Protein AF-0000000082411113 (afdb_homodimer)

Nearest PDB structures (foldseek):
  7sqc-assembly1_C3  TM=4.617E-01  e=7.316E+00  Chlamydomonas reinhardtii
  7sqc-assembly1_C2  TM=4.506E-01  e=9.976E+00  Chlamydomonas reinhardtii
  7yxa-assembly2_B  TM=4.078E-01  e=6.947E+00  Homo sapiens
  2kgx-assembly1_A  TM=3.770E-01  e=9.976E+00  Mus musculus
  7sqc-assembly1_C3  TM=4.622E-01  e=7.147E+00  Chlamydomonas reinhardtii

Radius of gyration: 17.8 Å; Cα contacts (8 Å, |Δi|>4): 323; chains: 2; bounding box: 38×47×37 Å

Foldseek 3Di:
DDPVLVVLVVLLVVLLCQQQVVLVVCVPPFAQDPSNLVSLVSNQPSLVVNVCCCVPPVVHDDPVVLSVVLNVLSVVLNVLSVVQVVCVVVVRHDRVSSCVSNVSSVVNVCSVPVVD/DDPVLVVLVVLLVVLLCQQQVVLVVCVPP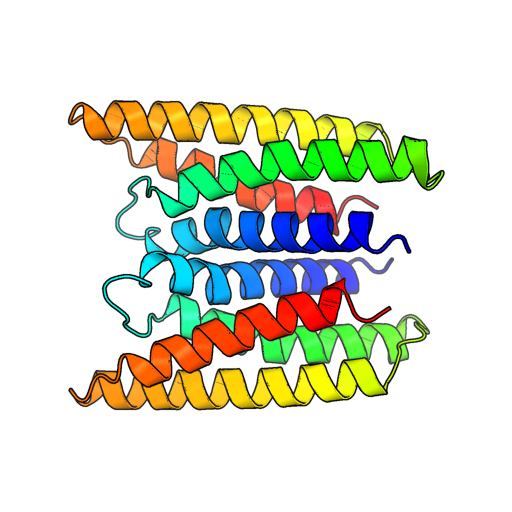FAQDPSNLVSLVSNQPSLVVN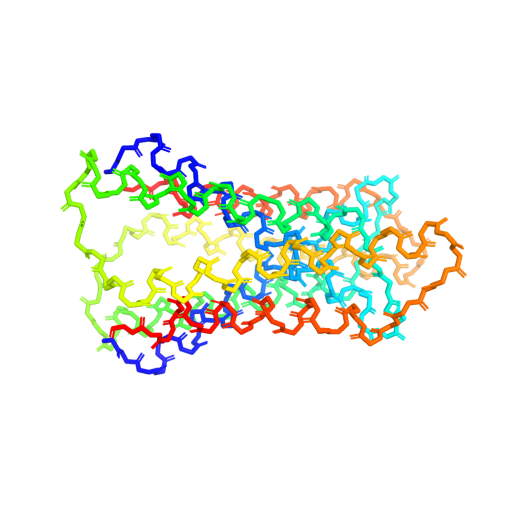VCCCVPPVVHDDPVVLSVVLNVLSVVLNVLSVVQVVCVVVVRHDRVSSCVSNVSSVVSVCSVPVVD

Solvent-accessible surface area (backbone atoms only — not comparable to full-atom values): 11803 Å² total; per-residue (Å²): 131,57,66,69,56,31,54,37,50,42,51,27,52,52,13,44,9,21,24,47,5,33,38,65,72,22,68,90,63,49,60,75,45,70,54,27,41,52,10,29,50,32,37,42,54,30,49,51,50,44,52,48,44,33,44,72,74,61,68,48,87,74,64,61,70,58,53,51,52,50,49,52,51,34,51,52,37,31,52,48,36,52,51,49,42,52,32,37,76,71,72,50,71,55,48,67,58,38,50,49,39,35,50,53,50,52,49,51,50,48,50,64,51,64,62,125,132,57,67,68,55,31,51,37,49,40,50,27,53,51,12,45,10,22,24,48,6,33,37,65,71,22,68,91,64,49,60,75,47,70,53,28,40,50,9,30,48,34,37,39,53,30,48,52,50,44,52,48,45,32,45,72,72,61,69,47,86,73,63,60,69,58,51,51,52,51,48,54,51,33,50,50,36,32,52,50,36,52,50,49,43,52,33,39,74,73,71,50,72,54,47,67,58,36,49,50,38,35,50,53,51,52,50,50,49,48,50,64,52,62,62,125

pLDDT: mean 97.56, std 3.73, range [64.19, 98.94]

Structure (mmCIF, N/CA/C/O backbone):
data_AF-0000000082411113-model_v1
#
loop_
_entity.id
_entity.type
_entity.pdbx_description
1 polymer 'Integral membrane protein'
#
loop_
_atom_site.group_PDB
_atom_site.id
_atom_site.type_symbol
_atom_site.label_atom_id
_atom_site.label_alt_id
_atom_site.label_comp_id
_atom_site.label_asym_id
_atom_site.label_entity_id
_atom_site.label_seq_id
_atom_site.pdbx_PDB_ins_code
_atom_site.Cartn_x
_atom_site.Cartn_y
_atom_site.Cartn_z
_atom_site.occupancy
_atom_site.B_iso_or_equiv
_atom_site.auth_seq_id
_atom_site.auth_comp_id
_atom_site.auth_asym_id
_atom_site.auth_atom_id
_atom_site.pdbx_PDB_model_num
ATOM 1 N N . MET A 1 1 ? -2.191 21.688 -1.503 1 64.19 1 MET A N 1
ATOM 2 C CA . MET A 1 1 ? -1.068 20.906 -2.018 1 64.19 1 MET A CA 1
ATOM 3 C C . MET A 1 1 ? -1.139 20.781 -3.537 1 64.19 1 MET A C 1
ATOM 5 O O . MET A 1 1 ? -2.209 20.938 -4.129 1 64.19 1 MET A O 1
ATOM 9 N N . SER A 1 2 ? 0.136 20.719 -4.148 1 86.69 2 SER A N 1
ATOM 10 C CA . SER A 1 2 ? 0.257 20.703 -5.605 1 86.69 2 SER A CA 1
ATOM 11 C C . SER A 1 2 ? -0.263 19.391 -6.191 1 86.69 2 SER A C 1
ATOM 13 O O . SER A 1 2 ? -0.167 18.344 -5.555 1 86.69 2 SER A O 1
ATOM 15 N N . VAL A 1 3 ? -1.144 19.516 -7.039 1 91.44 3 VAL A N 1
ATOM 16 C CA . VAL A 1 3 ? -1.702 18.375 -7.754 1 91.44 3 VAL A CA 1
ATOM 17 C C . VAL A 1 3 ? -0.579 17.438 -8.18 1 91.44 3 VAL A C 1
ATOM 19 O O . VAL A 1 3 ? -0.711 16.219 -8.078 1 91.44 3 VAL A O 1
ATOM 22 N N . LEU A 1 4 ? 0.464 18.031 -8.617 1 95.19 4 LEU A N 1
ATOM 23 C CA . LEU A 1 4 ? 1.595 17.234 -9.07 1 95.19 4 LEU A CA 1
ATOM 24 C C . LEU A 1 4 ? 2.178 16.422 -7.922 1 95.19 4 LEU A C 1
ATOM 26 O O . LEU A 1 4 ? 2.459 15.227 -8.086 1 95.19 4 LEU A O 1
ATOM 30 N N . TYR A 1 5 ? 2.379 16.969 -6.785 1 97.5 5 TYR A N 1
ATOM 31 C CA . TYR A 1 5 ? 2.871 16.281 -5.598 1 97.5 5 TYR A CA 1
ATOM 32 C C . TYR A 1 5 ? 1.958 15.117 -5.219 1 97.5 5 TYR A C 1
ATOM 34 O O . TYR A 1 5 ? 2.428 14 -4.984 1 97.5 5 TYR A O 1
ATOM 42 N N . ASN A 1 6 ? 0.702 15.375 -5.258 1 97.69 6 ASN A N 1
ATOM 43 C CA . ASN A 1 6 ? -0.252 14.359 -4.824 1 97.69 6 ASN A CA 1
ATOM 44 C C . ASN A 1 6 ? -0.338 13.211 -5.824 1 97.69 6 ASN A C 1
ATOM 46 O O . ASN A 1 6 ? -0.576 12.062 -5.441 1 97.69 6 ASN A O 1
ATOM 50 N N . VAL A 1 7 ? -0.146 13.5 -7.062 1 98.12 7 VAL A N 1
ATOM 51 C CA . VAL A 1 7 ? -0.117 12.453 -8.078 1 98.12 7 VAL A CA 1
ATOM 52 C C . VAL A 1 7 ? 1.043 11.5 -7.801 1 98.12 7 VAL A C 1
ATOM 54 O O . VAL A 1 7 ? 0.887 10.281 -7.891 1 98.12 7 VAL A O 1
ATOM 57 N N . PHE A 1 8 ? 2.186 12.031 -7.398 1 98.44 8 PHE A N 1
ATOM 58 C CA . PHE A 1 8 ? 3.336 11.18 -7.117 1 98.44 8 PHE A CA 1
ATOM 59 C C . PHE A 1 8 ? 3.162 10.453 -5.793 1 98.44 8 PHE A C 1
ATOM 61 O O . PHE A 1 8 ? 3.676 9.344 -5.609 1 98.44 8 PHE A O 1
ATOM 68 N N . VAL A 1 9 ? 2.398 11.047 -4.844 1 98.38 9 VAL A N 1
ATOM 69 C CA . VAL A 1 9 ? 2.057 10.336 -3.617 1 98.38 9 VAL A CA 1
ATOM 70 C C . VAL A 1 9 ? 1.21 9.109 -3.953 1 98.38 9 VAL A C 1
ATOM 72 O O . VAL A 1 9 ? 1.434 8.023 -3.41 1 98.38 9 VAL A O 1
ATOM 75 N N . VAL A 1 10 ? 0.294 9.258 -4.898 1 98.75 10 VAL A N 1
ATOM 76 C CA . VAL A 1 10 ? -0.532 8.133 -5.324 1 98.75 10 VAL A CA 1
ATOM 77 C C . VAL A 1 10 ? 0.349 7.043 -5.941 1 98.75 10 VAL A C 1
ATOM 79 O O . VAL A 1 10 ? 0.215 5.863 -5.609 1 98.75 10 VAL A O 1
ATOM 82 N N . ILE A 1 11 ? 1.22 7.43 -6.844 1 98.88 11 ILE A N 1
ATOM 83 C CA . ILE A 1 11 ? 2.119 6.488 -7.5 1 98.88 11 ILE A CA 1
ATOM 84 C C . ILE A 1 11 ? 2.965 5.766 -6.453 1 98.88 11 ILE A C 1
ATOM 86 O O . ILE A 1 11 ? 3.16 4.551 -6.535 1 98.88 11 ILE A O 1
ATOM 90 N N . HIS A 1 12 ? 3.471 6.535 -5.504 1 98.88 12 HIS A N 1
ATOM 91 C CA . HIS A 1 12 ? 4.293 5.969 -4.441 1 98.88 12 HIS A CA 1
ATOM 92 C C . HIS A 1 12 ? 3.502 4.965 -3.607 1 98.88 12 HIS A C 1
ATOM 94 O O . HIS A 1 12 ? 3.996 3.877 -3.303 1 98.88 12 HIS A O 1
ATOM 100 N N . LEU A 1 13 ? 2.26 5.258 -3.252 1 98.88 13 LEU A N 1
ATOM 101 C CA . LEU A 1 13 ? 1.407 4.371 -2.469 1 98.88 13 LEU A CA 1
ATOM 102 C C . LEU A 1 13 ? 1.095 3.096 -3.244 1 98.88 13 LEU A C 1
ATOM 104 O O . LEU A 1 13 ? 1.117 1.999 -2.68 1 98.88 13 LEU A O 1
ATOM 108 N N . LEU A 1 14 ? 0.822 3.229 -4.496 1 98.94 14 LEU A N 1
ATOM 109 C CA . LEU A 1 14 ? 0.534 2.059 -5.32 1 98.94 14 LEU A CA 1
ATOM 110 C C . LEU A 1 14 ? 1.788 1.215 -5.523 1 98.94 14 LEU A C 1
ATOM 112 O O . LEU A 1 14 ? 1.708 -0.012 -5.617 1 98.94 14 LEU A O 1
ATOM 116 N N . GLY A 1 15 ? 2.92 1.908 -5.637 1 98.94 15 GLY A N 1
ATOM 117 C CA . GLY A 1 15 ? 4.18 1.184 -5.68 1 98.94 15 GLY A CA 1
ATOM 118 C C . GLY A 1 15 ? 4.43 0.348 -4.438 1 98.94 15 GLY A C 1
ATOM 119 O O . GLY A 1 15 ? 4.891 -0.791 -4.531 1 98.94 15 GLY A O 1
ATOM 120 N N . MET A 1 16 ? 4.141 0.941 -3.307 1 98.94 16 MET A N 1
ATOM 121 C CA . MET A 1 16 ? 4.262 0.192 -2.059 1 98.94 16 MET A CA 1
ATOM 122 C C . MET A 1 16 ? 3.318 -1.005 -2.049 1 98.94 16 MET A C 1
ATOM 124 O O . MET A 1 16 ? 3.693 -2.094 -1.607 1 98.94 16 MET A O 1
ATOM 128 N N . ALA A 1 17 ? 2.135 -0.766 -2.521 1 98.88 17 ALA A N 1
ATOM 129 C CA . ALA A 1 17 ? 1.175 -1.862 -2.609 1 98.88 17 ALA A CA 1
ATOM 130 C C . ALA A 1 17 ? 1.704 -2.984 -3.498 1 98.88 17 ALA A C 1
ATOM 132 O O . ALA A 1 17 ? 1.603 -4.164 -3.148 1 98.88 17 ALA A O 1
ATOM 133 N N . ALA A 1 18 ? 2.205 -2.645 -4.629 1 98.88 18 ALA A N 1
ATOM 134 C CA . ALA A 1 18 ? 2.756 -3.635 -5.551 1 98.88 18 ALA A CA 1
ATOM 135 C C . ALA A 1 18 ? 3.896 -4.414 -4.902 1 98.88 18 ALA A C 1
ATOM 137 O O . ALA A 1 18 ? 3.949 -5.641 -4.996 1 98.88 18 ALA A O 1
ATOM 138 N N . LEU A 1 19 ? 4.742 -3.725 -4.23 1 98.94 19 LEU A N 1
ATOM 139 C CA . LEU A 1 19 ? 5.938 -4.312 -3.635 1 98.94 19 LEU A CA 1
ATOM 140 C C . LEU A 1 19 ? 5.574 -5.199 -2.449 1 98.94 19 LEU A C 1
ATOM 142 O O . LEU A 1 19 ? 5.801 -6.41 -2.484 1 98.94 19 LEU A O 1
ATOM 146 N N . VAL A 1 20 ? 4.938 -4.703 -1.463 1 98.94 20 VAL A N 1
ATOM 147 C CA . VAL A 1 20 ? 4.656 -5.406 -0.215 1 98.94 20 VAL A CA 1
ATOM 148 C C . VAL A 1 20 ? 3.5 -6.383 -0.422 1 98.94 20 VAL A C 1
ATOM 150 O O . VAL A 1 20 ? 3.529 -7.504 0.091 1 98.94 20 VAL A O 1
ATOM 153 N N . GLY A 1 21 ? 2.512 -5.984 -1.182 1 98.69 21 GLY A N 1
ATOM 154 C CA . GLY A 1 21 ? 1.362 -6.848 -1.408 1 98.69 21 GLY A CA 1
ATOM 155 C C . GLY A 1 21 ? 1.701 -8.102 -2.188 1 98.69 21 GLY A C 1
ATOM 156 O O . GLY A 1 21 ? 1.167 -9.18 -1.905 1 98.69 21 GLY A O 1
ATOM 157 N N . SER A 1 22 ? 2.496 -7.906 -3.201 1 98.06 22 SER A N 1
ATOM 158 C CA . SER A 1 22 ? 2.949 -9.078 -3.941 1 98.06 22 SER A CA 1
ATOM 159 C C . SER A 1 22 ? 3.721 -10.039 -3.041 1 98.06 22 SER A C 1
ATOM 161 O O . SER A 1 22 ? 3.584 -11.258 -3.164 1 98.06 22 SER A O 1
ATOM 163 N N . TYR A 1 23 ? 4.512 -9.484 -2.211 1 98.94 23 TYR A N 1
ATOM 164 C CA . TYR A 1 23 ? 5.242 -10.328 -1.273 1 98.94 23 TYR A CA 1
ATOM 165 C C . TYR A 1 23 ? 4.281 -11.156 -0.424 1 98.94 23 TYR A C 1
ATOM 167 O O . TYR A 1 23 ? 4.52 -12.336 -0.184 1 98.94 23 TYR A O 1
ATOM 175 N N . PHE A 1 24 ? 3.191 -10.578 0.063 1 98.81 24 PHE A N 1
ATOM 176 C CA . PHE A 1 24 ? 2.217 -11.289 0.884 1 98.81 24 PHE A CA 1
ATOM 177 C C . PHE A 1 24 ? 1.637 -12.477 0.129 1 98.81 24 PHE A C 1
ATOM 179 O O . PHE A 1 24 ? 1.321 -13.508 0.729 1 98.81 24 PHE A O 1
ATOM 186 N N . THR A 1 25 ? 1.549 -12.375 -1.175 1 97.88 25 THR A N 1
ATOM 187 C CA . THR A 1 25 ? 0.914 -13.438 -1.952 1 97.88 25 THR A CA 1
ATOM 188 C C . THR A 1 25 ? 1.86 -14.617 -2.127 1 97.88 25 THR A C 1
ATOM 190 O O . THR A 1 25 ? 1.422 -15.734 -2.428 1 97.88 25 THR A O 1
ATOM 193 N N . VAL A 1 26 ? 3.154 -14.359 -1.907 1 98.19 26 VAL A N 1
ATOM 194 C CA . VAL A 1 26 ? 4.098 -15.438 -2.189 1 98.19 26 VAL A CA 1
ATOM 195 C C . VAL A 1 26 ? 4.762 -15.898 -0.892 1 98.19 26 VAL A C 1
ATOM 197 O O . VAL A 1 26 ? 5.773 -16.594 -0.92 1 98.19 26 VAL A O 1
ATOM 200 N N . LEU A 1 27 ? 4.285 -15.562 0.285 1 97.69 27 LEU A N 1
ATOM 201 C CA . LEU A 1 27 ? 4.891 -15.844 1.582 1 97.69 27 LEU A CA 1
ATOM 202 C C . LEU A 1 27 ? 5.141 -17.344 1.756 1 97.69 27 LEU A C 1
ATOM 204 O O . LEU A 1 27 ? 6.172 -17.734 2.299 1 97.69 27 LEU A O 1
ATOM 208 N N . LYS A 1 28 ? 4.277 -18.203 1.252 1 96.81 28 LYS A N 1
ATOM 209 C CA . LYS A 1 28 ? 4.363 -19.641 1.482 1 96.81 28 LYS A CA 1
ATOM 210 C C . LYS A 1 28 ? 5.211 -20.312 0.41 1 96.81 28 LYS A C 1
ATOM 212 O O . LYS A 1 28 ? 5.672 -21.453 0.597 1 96.81 28 LYS A O 1
ATOM 217 N N . ALA A 1 29 ? 5.348 -19.766 -0.712 1 97.56 29 ALA A N 1
ATOM 218 C CA . ALA A 1 29 ? 6.191 -20.188 -1.825 1 97.56 29 ALA A CA 1
ATOM 219 C C . ALA A 1 29 ? 6.945 -19.016 -2.43 1 97.56 29 ALA A C 1
ATOM 221 O O . ALA A 1 29 ? 6.605 -18.547 -3.518 1 97.56 29 ALA A O 1
ATOM 222 N N . PRO A 1 30 ? 7.953 -18.594 -1.742 1 98.5 30 PRO A N 1
ATOM 223 C CA . PRO A 1 30 ? 8.594 -17.312 -2.08 1 98.5 30 PRO A CA 1
ATOM 224 C C . PRO A 1 30 ? 9.219 -17.312 -3.473 1 98.5 30 PRO A C 1
ATOM 226 O O . PRO A 1 30 ? 9.992 -18.219 -3.803 1 98.5 30 PRO A O 1
ATOM 229 N N . SER A 1 31 ? 8.852 -16.438 -4.273 1 98.69 31 SER A N 1
ATOM 230 C CA . SER A 1 31 ? 9.406 -16.125 -5.586 1 98.69 31 SER A CA 1
ATOM 231 C C . SER A 1 31 ? 9.305 -14.641 -5.895 1 98.69 31 SER A C 1
ATOM 233 O O . SER A 1 31 ? 8.359 -13.969 -5.461 1 98.69 31 SER A O 1
ATOM 235 N N . ILE A 1 32 ? 10.312 -14.102 -6.57 1 98.81 32 ILE A N 1
ATOM 236 C CA . ILE A 1 32 ? 10.242 -12.703 -6.973 1 98.81 32 ILE A CA 1
ATOM 237 C C . ILE A 1 32 ? 9.273 -12.547 -8.141 1 98.81 32 ILE A C 1
ATOM 239 O O . ILE A 1 32 ? 9.273 -13.359 -9.062 1 98.81 32 ILE A O 1
ATOM 243 N N . THR A 1 33 ? 8.367 -11.664 -8.031 1 98.5 33 THR A N 1
ATOM 244 C CA . THR A 1 33 ? 7.414 -11.406 -9.109 1 98.5 33 THR A CA 1
ATOM 245 C C . THR A 1 33 ? 7.762 -10.117 -9.852 1 98.5 33 THR A C 1
ATOM 247 O O . THR A 1 33 ? 8.461 -9.258 -9.305 1 98.5 33 THR A O 1
ATOM 250 N N . GLU A 1 34 ? 7.301 -9.977 -11.078 1 98.44 34 GLU A N 1
ATOM 251 C CA . GLU A 1 34 ? 7.488 -8.727 -11.812 1 98.44 34 GLU A CA 1
ATOM 252 C C . GLU A 1 34 ? 6.812 -7.562 -11.094 1 98.44 34 GLU A C 1
ATOM 254 O O . GLU A 1 34 ? 7.316 -6.438 -11.117 1 98.44 34 GLU A O 1
ATOM 259 N N . VAL A 1 35 ? 5.641 -7.789 -10.492 1 98.69 35 VAL A N 1
ATOM 260 C CA . VAL A 1 35 ? 4.906 -6.773 -9.742 1 98.69 35 VAL A CA 1
ATOM 261 C C . VAL A 1 35 ? 5.77 -6.254 -8.594 1 98.69 35 VAL A C 1
ATOM 263 O O . VAL A 1 35 ? 5.828 -5.047 -8.352 1 98.69 35 VAL A O 1
ATOM 266 N N . MET A 1 36 ? 6.441 -7.156 -7.949 1 98.88 36 MET A N 1
ATOM 267 C CA . MET A 1 36 ? 7.332 -6.797 -6.848 1 98.88 36 MET A CA 1
ATOM 268 C C . MET A 1 36 ? 8.484 -5.93 -7.34 1 98.88 36 MET A C 1
ATOM 270 O O . MET A 1 36 ? 8.82 -4.922 -6.719 1 98.88 36 MET A O 1
ATOM 274 N N . VAL A 1 37 ? 9.094 -6.285 -8.453 1 98.94 37 VAL A N 1
ATOM 275 C CA . VAL A 1 37 ? 10.25 -5.578 -8.984 1 98.94 37 VAL A CA 1
ATOM 276 C C . VAL A 1 37 ? 9.852 -4.168 -9.406 1 98.94 37 VAL A C 1
ATOM 278 O O . VAL A 1 37 ? 10.531 -3.195 -9.078 1 98.94 37 VAL A O 1
ATOM 281 N N . TRP A 1 38 ? 8.789 -4.117 -10.07 1 98.88 38 TRP A N 1
ATOM 282 C CA . TRP A 1 38 ? 8.32 -2.805 -10.492 1 98.88 38 TRP A CA 1
ATOM 283 C C . TRP A 1 38 ? 7.891 -1.964 -9.297 1 98.88 38 TRP A C 1
ATOM 285 O O . TRP A 1 38 ? 8.062 -0.743 -9.297 1 98.88 38 TRP A O 1
ATOM 295 N N . GLY A 1 39 ? 7.25 -2.588 -8.289 1 98.94 39 GLY A N 1
ATOM 296 C CA . GLY A 1 39 ? 6.965 -1.874 -7.051 1 98.94 39 GLY A CA 1
ATOM 297 C C . GLY A 1 39 ? 8.195 -1.243 -6.43 1 98.94 39 GLY A C 1
ATOM 298 O O . GLY A 1 39 ? 8.156 -0.091 -5.996 1 98.94 39 GLY A O 1
ATOM 299 N N . ALA A 1 40 ? 9.227 -2.008 -6.426 1 98.94 40 ALA A N 1
ATOM 300 C CA . ALA A 1 40 ? 10.477 -1.51 -5.871 1 98.94 40 ALA A CA 1
ATOM 301 C C . ALA A 1 40 ? 11 -0.323 -6.676 1 98.94 40 ALA A C 1
ATOM 303 O O . ALA A 1 40 ? 11.453 0.674 -6.102 1 98.94 40 ALA A O 1
ATOM 304 N N . ARG A 1 41 ? 10.977 -0.46 -7.984 1 98.94 41 ARG A N 1
ATOM 305 C CA . ARG A 1 41 ? 11.406 0.633 -8.844 1 98.94 41 ARG A CA 1
ATOM 306 C C . ARG A 1 41 ? 10.594 1.896 -8.578 1 98.94 41 ARG A C 1
ATOM 308 O O . ARG A 1 41 ? 11.156 2.984 -8.445 1 98.94 41 ARG A O 1
ATOM 315 N N . MET A 1 42 ? 9.32 1.718 -8.484 1 98.88 42 MET A N 1
ATOM 316 C CA . MET A 1 42 ? 8.438 2.857 -8.273 1 98.88 42 MET A CA 1
ATOM 317 C C . MET A 1 42 ? 8.656 3.479 -6.898 1 98.88 42 MET A C 1
ATOM 319 O O . MET A 1 42 ? 8.594 4.699 -6.746 1 98.88 42 MET A O 1
ATOM 323 N N . GLN A 1 43 ? 8.898 2.615 -5.973 1 98.94 43 GLN A N 1
ATOM 324 C CA . GLN A 1 43 ? 9.156 3.141 -4.637 1 98.94 43 GLN A CA 1
ATOM 325 C C . GLN A 1 43 ? 10.367 4.07 -4.641 1 98.94 43 GLN A C 1
ATOM 327 O O . GLN A 1 43 ? 10.344 5.133 -4.016 1 98.94 43 GLN A O 1
ATOM 332 N N . PHE A 1 44 ? 11.422 3.701 -5.293 1 98.88 44 PHE A N 1
ATOM 333 C CA . PHE A 1 44 ? 12.656 4.484 -5.32 1 98.88 44 PHE A CA 1
ATOM 334 C C . PHE A 1 44 ? 12.453 5.777 -6.098 1 98.88 44 PHE A C 1
ATOM 336 O O . PHE A 1 44 ? 12.75 6.863 -5.594 1 98.88 44 PHE A O 1
ATOM 343 N N . VAL A 1 45 ? 11.922 5.703 -7.27 1 98.88 45 VAL A N 1
ATOM 344 C CA . VAL A 1 45 ? 11.828 6.84 -8.18 1 98.88 45 VAL A CA 1
ATOM 345 C C . VAL A 1 45 ? 10.797 7.84 -7.652 1 98.88 45 VAL A C 1
ATOM 347 O O . VAL A 1 45 ? 11.086 9.039 -7.547 1 98.88 45 VAL A O 1
ATOM 350 N N . SER A 1 46 ? 9.648 7.379 -7.305 1 98.81 46 SER A N 1
ATOM 351 C CA . SER A 1 46 ? 8.609 8.289 -6.824 1 98.81 46 SER A CA 1
ATOM 352 C C . SER A 1 46 ? 9 8.922 -5.492 1 98.81 46 SER A C 1
ATOM 354 O O . SER A 1 46 ? 8.695 10.086 -5.238 1 98.81 46 SER A O 1
ATOM 356 N N . GLY A 1 47 ? 9.695 8.148 -4.57 1 98.56 47 GLY A N 1
ATOM 357 C CA . GLY A 1 47 ? 10.188 8.742 -3.34 1 98.56 47 GLY A CA 1
ATOM 358 C C . GLY A 1 47 ? 11.117 9.914 -3.574 1 98.56 47 GLY A C 1
ATOM 359 O O . GLY A 1 47 ? 11 10.953 -2.91 1 98.56 47 GLY A O 1
ATOM 360 N N . LEU A 1 48 ? 12.047 9.742 -4.523 1 98.56 48 LEU A N 1
ATOM 361 C CA . LEU A 1 48 ? 12.961 10.82 -4.879 1 98.56 48 LEU A CA 1
ATOM 362 C C . LEU A 1 48 ? 12.195 12.047 -5.371 1 98.56 48 LEU A C 1
ATOM 364 O O . LEU A 1 48 ? 12.492 13.172 -4.973 1 98.56 48 LEU A O 1
ATOM 368 N N . ILE A 1 49 ? 11.266 11.789 -6.234 1 98.5 49 ILE A N 1
ATOM 369 C CA . ILE A 1 49 ? 10.5 12.875 -6.832 1 98.5 49 ILE A CA 1
ATOM 370 C C . ILE A 1 49 ? 9.688 13.586 -5.75 1 98.5 49 ILE A C 1
ATOM 372 O O . ILE A 1 49 ? 9.641 14.82 -5.707 1 98.5 49 ILE A O 1
ATOM 376 N N . ILE A 1 50 ? 9.062 12.844 -4.816 1 98.38 50 ILE A N 1
ATOM 377 C CA . ILE A 1 50 ? 8.234 13.414 -3.76 1 98.38 50 ILE A CA 1
ATOM 378 C C . ILE A 1 50 ? 9.094 14.281 -2.842 1 98.38 50 ILE A C 1
ATOM 380 O O . ILE A 1 50 ? 8.711 15.398 -2.502 1 98.38 50 ILE A O 1
ATOM 384 N N . VAL A 1 51 ? 10.234 13.797 -2.504 1 97.88 51 VAL A N 1
ATOM 385 C CA . VAL A 1 51 ? 11.109 14.562 -1.626 1 97.88 51 VAL A CA 1
ATOM 386 C C . VAL A 1 51 ? 11.617 15.805 -2.352 1 97.88 51 VAL A C 1
ATOM 388 O O . VAL A 1 51 ? 11.688 16.891 -1.764 1 97.88 51 VAL A O 1
ATOM 391 N N . GLY A 1 52 ? 12.023 15.664 -3.576 1 97.06 52 GLY A N 1
ATOM 392 C CA . GLY A 1 52 ? 12.453 16.812 -4.363 1 97.06 52 GLY A CA 1
ATOM 393 C C . GLY A 1 52 ? 11.383 17.875 -4.504 1 97.06 52 GLY A C 1
ATOM 394 O O . GLY A 1 52 ? 11.648 19.062 -4.297 1 97.06 52 GLY A O 1
ATOM 395 N N . LEU A 1 53 ? 10.148 17.531 -4.859 1 97.12 53 LEU A N 1
ATOM 396 C CA . LEU A 1 53 ? 9.031 18.453 -4.973 1 97.12 53 LEU A CA 1
ATOM 397 C C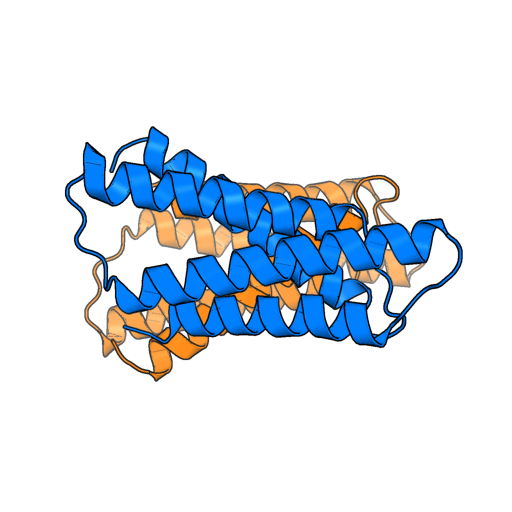 . LEU A 1 53 ? 8.703 19.078 -3.615 1 97.12 53 LEU A C 1
ATOM 399 O O . LEU A 1 53 ? 8.445 20.281 -3.523 1 97.12 53 LEU A O 1
ATOM 403 N N . GLY A 1 54 ? 8.672 18.25 -2.633 1 96.44 54 GLY A N 1
ATOM 404 C CA . GLY A 1 54 ? 8.344 18.719 -1.293 1 96.44 54 GLY A CA 1
ATOM 405 C C . GLY A 1 54 ? 9.297 19.781 -0.782 1 96.44 54 GLY A C 1
ATOM 406 O O . GLY A 1 54 ? 8.859 20.844 -0.33 1 96.44 54 GLY A O 1
ATOM 407 N N . GLU A 1 55 ? 10.547 19.516 -0.881 1 95 55 GLU A N 1
ATOM 408 C CA . GLU A 1 55 ? 11.547 20.453 -0.379 1 95 55 GLU A CA 1
ATOM 409 C C . GLU A 1 55 ? 11.766 21.609 -1.359 1 95 55 GLU A C 1
ATOM 411 O O . GLU A 1 55 ? 11.875 22.766 -0.953 1 95 55 GLU A O 1
ATOM 416 N N . GLY A 1 56 ? 11.852 21.359 -2.539 1 92.69 56 GLY A N 1
ATOM 417 C CA . GLY A 1 56 ? 12.219 22.344 -3.535 1 92.69 56 GLY A CA 1
ATOM 418 C C . GLY A 1 56 ? 11.078 23.266 -3.912 1 92.69 56 GLY A C 1
ATOM 419 O O . GLY A 1 56 ? 11.266 24.484 -4.035 1 92.69 56 GLY A O 1
ATOM 420 N N . ALA A 1 57 ? 9.961 22.703 -4.098 1 91.88 57 ALA A N 1
ATOM 421 C CA . ALA A 1 57 ? 8.859 23.469 -4.668 1 91.88 57 ALA A CA 1
ATOM 422 C C . ALA A 1 57 ? 7.82 23.828 -3.605 1 91.88 57 ALA A C 1
ATOM 424 O O . ALA A 1 57 ? 7.105 24.812 -3.729 1 91.88 57 ALA A O 1
ATOM 425 N N . LEU A 1 58 ? 7.734 23.062 -2.57 1 94.06 58 LEU A N 1
ATOM 426 C CA . LEU A 1 58 ? 6.633 23.234 -1.627 1 94.06 58 LEU A CA 1
ATOM 427 C C . LEU A 1 58 ? 7.16 23.625 -0.249 1 94.06 58 LEU A C 1
ATOM 429 O O . LEU A 1 58 ? 6.383 23.75 0.701 1 94.06 58 LEU A O 1
ATOM 433 N N . ASP A 1 59 ? 8.438 23.812 -0.059 1 93.56 59 ASP A N 1
ATOM 434 C CA . ASP A 1 59 ? 9.102 24.25 1.162 1 93.56 59 ASP A CA 1
ATOM 435 C C . ASP A 1 59 ? 8.695 23.391 2.355 1 93.56 59 ASP A C 1
ATOM 437 O O . ASP A 1 59 ? 8.453 23.906 3.447 1 93.56 59 ASP A O 1
ATOM 441 N N . LYS A 1 60 ? 8.484 22.109 2.07 1 93.25 60 LYS A N 1
ATOM 442 C CA . LYS A 1 60 ? 8.227 21.188 3.166 1 93.25 60 LYS A CA 1
ATOM 443 C C . LYS A 1 60 ? 9.492 20.938 3.984 1 93.25 60 LYS A C 1
ATOM 445 O O . LYS A 1 60 ? 10.602 20.891 3.436 1 93.25 60 LYS A O 1
ATOM 450 N N . ASN A 1 61 ? 9.273 20.828 5.297 1 93.69 61 ASN A N 1
ATOM 451 C CA . ASN A 1 61 ? 10.367 20.5 6.195 1 93.69 61 ASN A CA 1
ATOM 452 C C . ASN A 1 61 ? 10.32 19.047 6.625 1 93.69 61 ASN A C 1
ATOM 454 O O . ASN A 1 61 ? 9.422 18.641 7.359 1 93.69 61 ASN A O 1
ATOM 458 N N . TYR A 1 62 ? 11.289 18.266 6.105 1 94.88 62 TYR A N 1
ATOM 459 C CA . TYR A 1 62 ? 11.383 16.844 6.406 1 94.88 62 TYR A CA 1
ATOM 460 C C . TYR A 1 62 ? 12.445 16.578 7.469 1 94.88 62 TYR A C 1
ATOM 462 O O . TYR A 1 62 ? 13.367 17.391 7.648 1 94.88 62 TYR A O 1
ATOM 470 N N . ILE A 1 63 ? 12.32 15.523 8.281 1 97.12 63 ILE A N 1
ATOM 471 C CA . ILE A 1 63 ? 13.414 14.961 9.062 1 97.12 63 ILE A CA 1
ATOM 472 C C . ILE A 1 63 ? 14.445 14.328 8.133 1 97.12 63 ILE A C 1
ATOM 474 O O . ILE A 1 63 ? 14.242 13.227 7.621 1 97.12 63 ILE A O 1
ATOM 478 N N . HIS A 1 64 ? 15.5 14.922 7.863 1 97.44 64 HIS A N 1
ATOM 479 C CA . HIS A 1 64 ? 16.453 14.531 6.84 1 97.44 64 HIS A CA 1
ATOM 480 C C . HIS A 1 64 ? 17.062 13.164 7.148 1 97.44 64 HIS A C 1
ATOM 482 O O . HIS A 1 64 ? 17.391 12.398 6.23 1 97.44 64 HIS A O 1
ATOM 488 N N . ALA A 1 65 ? 17.281 12.898 8.422 1 98.12 65 ALA A N 1
ATOM 489 C CA . ALA A 1 65 ? 17.766 11.578 8.781 1 98.12 65 ALA A CA 1
ATOM 490 C C . ALA A 1 65 ? 16.797 10.484 8.336 1 98.12 65 ALA A C 1
ATOM 492 O O . ALA A 1 65 ? 17.219 9.438 7.836 1 98.12 65 ALA A O 1
ATOM 493 N N . LYS A 1 66 ? 15.547 10.742 8.508 1 98 66 LYS A N 1
ATOM 494 C CA . LYS A 1 66 ? 14.516 9.805 8.078 1 98 66 LYS A CA 1
ATOM 495 C C . LYS A 1 66 ? 14.523 9.633 6.559 1 98 66 LYS A C 1
ATOM 497 O O . LYS A 1 66 ? 14.453 8.508 6.055 1 98 66 LYS A O 1
ATOM 502 N N . ILE A 1 67 ? 14.602 10.664 5.855 1 98.19 67 ILE A N 1
ATOM 503 C CA . ILE A 1 67 ? 14.633 10.625 4.398 1 98.19 67 ILE A CA 1
ATOM 504 C C . ILE A 1 67 ? 15.867 9.852 3.932 1 98.19 67 ILE A C 1
ATOM 506 O O . ILE A 1 67 ? 15.781 9.047 2.998 1 98.19 67 ILE A O 1
ATOM 510 N N . ALA A 1 68 ? 16.969 10.141 4.559 1 98.5 68 ALA A N 1
ATOM 511 C CA . ALA A 1 68 ? 18.203 9.445 4.184 1 98.5 68 ALA A CA 1
ATOM 512 C C . ALA A 1 68 ? 18.062 7.941 4.375 1 98.5 68 ALA A C 1
ATOM 514 O O . ALA A 1 68 ? 18.484 7.156 3.52 1 98.5 68 ALA A O 1
ATOM 515 N N . VAL A 1 69 ? 17.516 7.508 5.457 1 98.81 69 VAL A N 1
ATOM 516 C CA . VAL A 1 69 ? 17.328 6.09 5.75 1 98.81 69 VAL A CA 1
ATOM 517 C C . VAL A 1 69 ? 16.391 5.469 4.719 1 98.81 69 VAL A C 1
ATOM 519 O O . VAL A 1 69 ? 16.656 4.38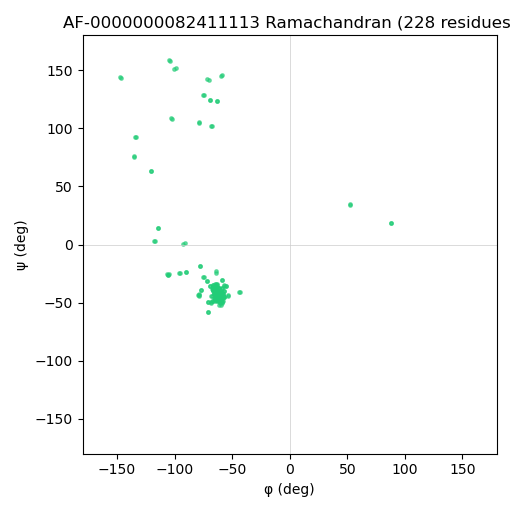3 4.199 1 98.81 69 VAL A O 1
ATOM 522 N N . LYS A 1 70 ? 15.359 6.215 4.422 1 98.81 70 LYS A N 1
ATOM 523 C CA . LYS A 1 70 ? 14.406 5.691 3.449 1 98.81 70 LYS A CA 1
ATOM 524 C C . LYS A 1 70 ? 15.031 5.586 2.064 1 98.81 70 LYS A C 1
ATOM 526 O O . LYS A 1 70 ? 14.742 4.652 1.312 1 98.81 70 LYS A O 1
ATOM 531 N N . LEU A 1 71 ? 15.836 6.445 1.773 1 98.62 71 LEU A N 1
ATOM 532 C CA . LEU A 1 71 ? 16.531 6.434 0.492 1 98.62 71 LEU A CA 1
ATOM 533 C C . LEU A 1 71 ? 17.469 5.242 0.398 1 98.62 71 LEU A C 1
ATOM 535 O O . LEU A 1 71 ? 17.5 4.535 -0.613 1 98.62 71 LEU A O 1
ATOM 539 N N . VAL A 1 72 ? 18.266 5.047 1.433 1 98.88 72 VAL A N 1
ATOM 540 C CA . VAL A 1 72 ? 19.203 3.939 1.436 1 98.88 72 VAL A CA 1
ATOM 541 C C . VAL A 1 72 ? 18.453 2.611 1.382 1 98.88 72 VAL A C 1
ATOM 543 O O . VAL A 1 72 ? 18.812 1.723 0.603 1 98.88 72 VAL A O 1
ATOM 546 N N . LEU A 1 73 ? 17.422 2.494 2.201 1 98.94 73 LEU A N 1
ATOM 547 C CA . LEU A 1 73 ? 16.641 1.263 2.209 1 98.94 73 LEU A CA 1
ATOM 548 C C . LEU A 1 73 ? 16.016 1.006 0.84 1 98.94 73 LEU A C 1
ATOM 550 O O . LEU A 1 73 ? 16.078 -0.113 0.324 1 98.94 73 LEU A O 1
ATOM 554 N N . SER A 1 74 ? 15.469 2.055 0.294 1 98.88 74 SER A N 1
ATOM 555 C CA . SER A 1 74 ? 14.812 1.872 -0.996 1 98.88 74 SER A CA 1
ATOM 556 C C . SER A 1 74 ? 15.82 1.492 -2.078 1 98.88 74 SER A C 1
ATOM 558 O O . SER A 1 74 ? 15.516 0.688 -2.961 1 98.88 74 SER A O 1
ATOM 560 N N . LEU A 1 75 ? 16.969 2.037 -2.07 1 98.88 75 LEU A N 1
ATOM 561 C CA . LEU A 1 75 ? 18.016 1.69 -3.027 1 98.88 75 LEU A CA 1
ATOM 562 C C . LEU A 1 75 ? 18.453 0.236 -2.861 1 98.88 75 LEU A C 1
ATOM 564 O O . LEU A 1 75 ? 18.578 -0.491 -3.848 1 98.88 75 LEU A O 1
ATOM 568 N N . VAL A 1 76 ? 18.672 -0.169 -1.664 1 98.94 76 VAL A N 1
ATOM 569 C CA . VAL A 1 76 ? 19.062 -1.544 -1.375 1 98.94 76 VAL A CA 1
ATOM 570 C C . VAL A 1 76 ? 17.969 -2.502 -1.825 1 98.94 76 VAL A C 1
ATOM 572 O O . VAL A 1 76 ? 18.234 -3.539 -2.432 1 98.94 76 VAL A O 1
ATOM 575 N N . ILE A 1 77 ? 16.703 -2.16 -1.581 1 98.94 77 ILE A N 1
ATOM 576 C CA . ILE A 1 77 ? 15.57 -3.021 -1.906 1 98.94 77 ILE A CA 1
ATOM 577 C C . ILE A 1 77 ? 15.469 -3.191 -3.42 1 98.94 77 ILE A C 1
ATOM 579 O O . ILE A 1 77 ? 15.305 -4.309 -3.914 1 98.94 77 ILE A O 1
ATOM 583 N N . VAL A 1 78 ? 15.539 -2.117 -4.168 1 98.88 78 VAL A N 1
ATOM 584 C CA . VAL A 1 78 ? 15.422 -2.246 -5.617 1 98.88 78 VAL A CA 1
ATOM 585 C C . VAL A 1 78 ? 16.609 -3.037 -6.16 1 98.88 78 VAL A C 1
ATOM 587 O O . VAL A 1 78 ? 16.453 -3.863 -7.062 1 98.88 78 VAL A O 1
ATOM 590 N N . ALA A 1 79 ? 17.828 -2.844 -5.68 1 98.94 79 ALA A N 1
ATOM 591 C CA . ALA A 1 79 ? 18.984 -3.619 -6.098 1 98.94 79 ALA A CA 1
ATOM 592 C C . ALA A 1 79 ? 18.797 -5.105 -5.816 1 98.94 79 ALA A C 1
ATOM 594 O O . ALA A 1 79 ? 19 -5.945 -6.691 1 98.94 79 ALA A O 1
ATOM 595 N N . LEU A 1 80 ? 18.359 -5.426 -4.637 1 98.94 80 LEU A N 1
ATOM 596 C CA . LEU A 1 80 ? 18.156 -6.816 -4.258 1 98.94 80 LEU A CA 1
ATOM 597 C C . LEU A 1 80 ? 17.031 -7.441 -5.066 1 98.94 80 LEU A C 1
ATOM 599 O O . LEU A 1 80 ? 17.094 -8.617 -5.438 1 98.94 80 LEU A O 1
ATOM 603 N N . ALA A 1 81 ? 15.992 -6.66 -5.277 1 98.94 81 ALA A N 1
ATOM 604 C CA . ALA A 1 81 ? 14.898 -7.168 -6.102 1 98.94 81 ALA A CA 1
ATOM 605 C C . ALA A 1 81 ? 15.391 -7.52 -7.504 1 98.94 81 ALA A C 1
ATOM 607 O O . ALA A 1 81 ? 15.023 -8.562 -8.047 1 98.94 81 ALA A O 1
ATOM 608 N N . GLU A 1 82 ? 16.203 -6.641 -8.078 1 98.94 82 GLU A N 1
ATOM 609 C CA . GLU A 1 82 ? 16.75 -6.887 -9.406 1 98.94 82 GLU A CA 1
ATOM 610 C C . GLU A 1 82 ? 17.672 -8.094 -9.414 1 98.94 82 GLU A C 1
ATOM 612 O O . GLU A 1 82 ? 17.641 -8.906 -10.336 1 98.94 82 GLU A O 1
ATOM 617 N N . ILE A 1 83 ? 18.484 -8.227 -8.43 1 98.88 83 ILE A N 1
ATOM 618 C CA . ILE A 1 83 ? 19.406 -9.352 -8.305 1 98.88 83 ILE A CA 1
ATOM 619 C C . ILE A 1 83 ? 18.609 -10.648 -8.188 1 98.88 83 ILE A C 1
ATOM 621 O O . ILE A 1 83 ? 18.922 -11.648 -8.844 1 98.88 83 ILE A O 1
ATOM 625 N N . THR A 1 84 ? 17.609 -10.633 -7.301 1 98.88 84 THR A N 1
ATOM 626 C CA . THR A 1 84 ? 16.766 -11.805 -7.09 1 98.88 84 THR A CA 1
ATOM 627 C C . THR A 1 84 ? 16.062 -12.211 -8.39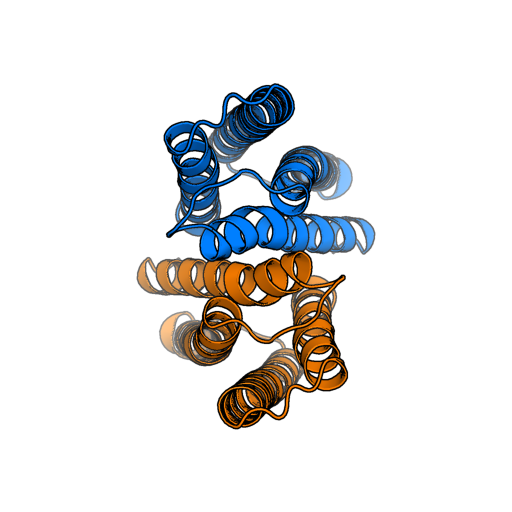1 1 98.88 84 THR A C 1
ATOM 629 O O . THR A 1 84 ? 15.984 -13.398 -8.711 1 98.88 84 THR A O 1
ATOM 632 N N . ARG A 1 85 ? 15.555 -11.242 -9.062 1 98.81 85 ARG A N 1
ATOM 633 C CA . ARG A 1 85 ? 14.914 -11.469 -10.352 1 98.81 85 ARG A CA 1
ATOM 634 C C . ARG A 1 85 ? 15.891 -12.086 -11.352 1 98.81 85 ARG A C 1
ATOM 636 O O . ARG A 1 85 ? 15.547 -13.039 -12.047 1 98.81 85 ARG A O 1
ATOM 643 N N . ALA A 1 86 ? 17.047 -11.539 -11.461 1 98.75 86 ALA A N 1
ATOM 644 C CA . ALA A 1 86 ? 18.062 -12.047 -12.383 1 98.75 86 ALA A CA 1
ATOM 645 C C . ALA A 1 86 ? 18.422 -13.492 -12.062 1 98.75 86 ALA A C 1
ATOM 647 O O . ALA A 1 86 ? 18.531 -14.328 -12.969 1 98.75 86 ALA A O 1
ATOM 648 N N . LYS A 1 87 ? 18.609 -13.742 -10.773 1 98.81 87 LYS A N 1
ATOM 649 C CA . LYS A 1 87 ? 18.922 -15.102 -10.359 1 98.81 87 LYS A CA 1
ATOM 650 C C . LYS A 1 87 ? 17.797 -16.062 -10.719 1 98.81 87 LYS A C 1
ATOM 652 O O . LYS A 1 87 ? 18.047 -17.172 -11.195 1 98.81 87 LYS A O 1
ATOM 657 N N . GLN A 1 88 ? 16.641 -15.703 -10.445 1 98.69 88 GLN A N 1
ATOM 658 C CA . GLN A 1 88 ? 15.477 -16.531 -10.758 1 98.69 88 GLN A CA 1
ATOM 659 C C . GLN A 1 88 ? 15.383 -16.812 -12.25 1 98.69 88 GLN A C 1
ATOM 661 O O . GLN A 1 88 ? 15.062 -17.922 -12.664 1 98.69 88 GLN A O 1
ATOM 666 N N . LYS A 1 89 ? 15.633 -15.805 -13.086 1 98.38 89 LYS A N 1
ATOM 667 C CA . LYS A 1 89 ? 15.594 -15.953 -14.539 1 98.38 89 LYS A CA 1
ATOM 668 C C . LYS A 1 89 ? 16.672 -16.906 -15.016 1 98.38 89 LYS A C 1
ATOM 670 O O . LYS A 1 89 ? 16.516 -17.562 -16.047 1 98.38 89 LYS A O 1
ATOM 675 N N . LYS A 1 90 ? 17.703 -17.094 -14.25 1 98.56 90 LYS A N 1
ATOM 676 C CA . LYS A 1 90 ? 18.812 -17.984 -14.594 1 98.56 90 LYS A CA 1
ATOM 677 C C . LYS A 1 90 ? 18.578 -19.375 -14.031 1 98.56 90 LYS A C 1
ATOM 679 O O . LYS A 1 90 ? 19.469 -20.219 -14.078 1 98.56 90 LYS A O 1
ATOM 684 N N . GLY A 1 91 ? 17.453 -19.531 -13.367 1 98.06 91 GLY A N 1
ATOM 685 C CA . GLY A 1 91 ? 17.141 -20.844 -12.844 1 98.06 91 GLY A CA 1
ATOM 686 C C . GLY A 1 91 ? 17.703 -21.094 -11.461 1 98.06 91 GLY A C 1
ATOM 687 O O . GLY A 1 91 ? 17.906 -22.234 -11.062 1 98.06 91 GLY A O 1
ATOM 688 N N . GLN A 1 92 ? 18.062 -20 -10.758 1 98.44 92 GL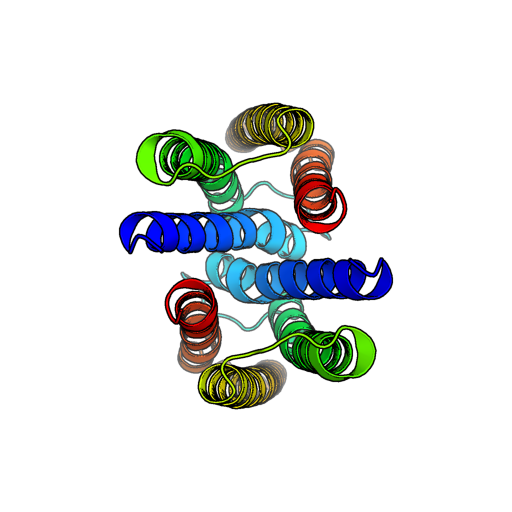N A N 1
ATOM 689 C CA . GLN A 1 92 ? 18.625 -20.109 -9.414 1 98.44 92 GLN A CA 1
ATOM 690 C C . GLN A 1 92 ? 17.766 -19.359 -8.398 1 98.44 92 GLN A C 1
ATOM 692 O O . GLN A 1 92 ? 18.234 -18.438 -7.734 1 98.44 92 GLN A O 1
ATOM 697 N N . PRO A 1 93 ? 16.562 -19.828 -8.273 1 97.81 93 PRO A N 1
ATOM 698 C CA . PRO A 1 93 ? 15.711 -19.156 -7.301 1 97.81 93 PRO A CA 1
ATOM 699 C C . PRO A 1 93 ? 16.281 -19.188 -5.887 1 97.81 93 PRO A C 1
ATOM 701 O O . PRO A 1 93 ? 16.953 -20.141 -5.508 1 97.81 93 PRO A O 1
ATOM 704 N N . ASN A 1 94 ? 16.047 -18.094 -5.141 1 98 94 ASN A N 1
ATOM 705 C CA . ASN A 1 94 ? 16.516 -17.938 -3.768 1 98 94 ASN A CA 1
ATOM 706 C C . ASN A 1 94 ? 15.406 -17.406 -2.859 1 98 94 ASN A C 1
ATOM 708 O O . ASN A 1 94 ? 15.273 -16.188 -2.689 1 98 94 ASN A O 1
ATOM 712 N N . PRO A 1 95 ? 14.68 -18.25 -2.232 1 98.31 95 PRO A N 1
ATOM 713 C CA . PRO A 1 95 ? 13.562 -17.844 -1.375 1 98.31 95 PRO A CA 1
ATOM 714 C C . PRO A 1 95 ? 14 -16.875 -0.266 1 98.31 95 PRO A C 1
ATOM 716 O O . PRO A 1 95 ? 13.234 -16 0.127 1 98.31 95 PRO A O 1
ATOM 719 N N . ASN A 1 96 ? 15.164 -17.078 0.234 1 98.31 96 ASN A N 1
ATOM 720 C CA . ASN A 1 96 ? 15.648 -16.203 1.302 1 98.31 96 ASN A CA 1
ATOM 721 C C . ASN A 1 96 ? 15.789 -14.766 0.83 1 98.31 96 ASN A C 1
ATOM 723 O O . ASN A 1 96 ? 15.477 -13.828 1.572 1 98.31 96 ASN A O 1
ATOM 727 N N . LEU A 1 97 ? 16.281 -14.562 -0.356 1 98.75 97 LEU A N 1
ATOM 728 C CA . LEU A 1 97 ? 16.406 -13.219 -0.897 1 98.75 97 LEU A CA 1
ATOM 729 C C . LEU A 1 97 ? 15.039 -12.57 -1.087 1 98.75 97 LEU A C 1
ATOM 731 O O . LEU A 1 97 ? 14.898 -11.359 -0.923 1 98.75 97 LEU A O 1
ATOM 735 N N . VAL A 1 98 ? 14.023 -13.383 -1.441 1 98.88 98 VAL A N 1
ATOM 736 C CA . VAL A 1 98 ? 12.672 -12.867 -1.574 1 98.88 98 VAL A CA 1
ATOM 737 C C . VAL A 1 98 ? 12.18 -12.352 -0.222 1 98.88 98 VAL A C 1
ATOM 739 O O . VAL A 1 98 ? 11.586 -11.273 -0.137 1 98.88 98 VAL A O 1
ATOM 742 N N . HIS A 1 99 ? 12.469 -13.094 0.84 1 98.88 99 HIS A N 1
ATOM 743 C CA . HIS A 1 99 ? 12.102 -12.664 2.186 1 98.88 99 HIS A CA 1
ATOM 744 C C . HIS A 1 99 ? 12.836 -11.391 2.584 1 98.88 99 HIS A C 1
ATOM 746 O O . HIS A 1 99 ? 12.281 -10.539 3.283 1 98.88 99 HIS A O 1
ATOM 752 N N . VAL A 1 100 ? 14.039 -11.297 2.205 1 98.88 100 VAL A N 1
ATOM 753 C CA . VAL A 1 100 ? 14.812 -10.102 2.535 1 98.88 100 VAL A CA 1
ATOM 754 C C . VAL A 1 100 ? 14.211 -8.883 1.849 1 98.88 100 VAL A C 1
ATOM 756 O O . VAL A 1 100 ? 14.023 -7.84 2.477 1 98.88 100 VAL A O 1
ATOM 759 N N . VAL A 1 101 ? 13.859 -9.023 0.561 1 98.94 101 VAL A N 1
ATOM 760 C CA . VAL A 1 101 ? 13.25 -7.938 -0.188 1 98.94 101 VAL A CA 1
ATOM 761 C C . VAL A 1 101 ? 11.922 -7.543 0.466 1 98.94 101 VAL A C 1
ATOM 763 O O . VAL A 1 101 ? 11.695 -6.363 0.753 1 98.94 101 VAL A O 1
ATOM 766 N N . GLY A 1 102 ? 11.094 -8.531 0.684 1 98.88 102 GLY A N 1
ATOM 767 C CA . GLY A 1 102 ? 9.812 -8.266 1.308 1 98.88 102 GLY A CA 1
ATOM 768 C C . GLY A 1 102 ? 9.938 -7.73 2.723 1 98.88 102 GLY A C 1
ATOM 769 O O . GLY A 1 102 ? 9.25 -6.773 3.092 1 98.88 102 GLY A O 1
ATOM 770 N N . GLY A 1 103 ? 10.773 -8.344 3.486 1 98.81 103 GLY A N 1
ATOM 771 C CA . GLY A 1 103 ? 10.977 -7.93 4.867 1 98.81 103 GLY A CA 1
ATOM 772 C C . GLY A 1 103 ? 11.484 -6.508 4.992 1 98.81 103 GLY A C 1
ATOM 773 O O . GLY A 1 103 ? 10.977 -5.727 5.797 1 98.81 103 GLY A O 1
ATOM 774 N N . LEU A 1 104 ? 12.516 -6.145 4.281 1 98.94 104 LEU A N 1
ATOM 775 C CA . LEU A 1 104 ? 13.047 -4.785 4.289 1 98.94 104 LEU A CA 1
ATOM 776 C C . LEU A 1 104 ? 11.984 -3.781 3.857 1 98.94 104 LEU A C 1
ATOM 778 O O . LEU A 1 104 ? 11.938 -2.662 4.371 1 98.94 104 LEU A O 1
ATOM 782 N N . SER A 1 105 ? 11.164 -4.184 2.889 1 98.94 105 SER A N 1
ATOM 783 C CA . SER A 1 105 ? 10.102 -3.297 2.422 1 98.94 105 SER A CA 1
ATOM 784 C C . SER A 1 105 ? 9.094 -3.014 3.527 1 98.94 105 SER A C 1
ATOM 786 O O . SER A 1 105 ? 8.609 -1.888 3.66 1 98.94 105 SER A O 1
ATOM 788 N N . ILE A 1 106 ? 8.75 -3.998 4.273 1 98.94 106 ILE A N 1
ATOM 789 C CA . ILE A 1 106 ? 7.844 -3.811 5.402 1 98.94 106 ILE A CA 1
ATOM 790 C C . ILE A 1 106 ? 8.5 -2.895 6.438 1 98.94 106 ILE A C 1
ATOM 792 O O . ILE A 1 106 ? 7.836 -2.033 7.02 1 98.94 106 ILE A O 1
ATOM 796 N N . VAL A 1 107 ? 9.797 -3.043 6.676 1 98.88 107 VAL A N 1
ATOM 797 C CA . VAL A 1 107 ? 10.539 -2.174 7.582 1 98.88 107 VAL A CA 1
ATOM 798 C C . VAL A 1 107 ? 10.406 -0.722 7.129 1 98.88 107 VAL A C 1
ATOM 800 O O . VAL A 1 107 ? 10.25 0.182 7.953 1 98.88 107 VAL A O 1
ATOM 803 N N . THR A 1 108 ? 10.453 -0.483 5.816 1 98.88 108 THR A N 1
ATOM 804 C CA . THR A 1 108 ? 10.352 0.877 5.297 1 98.88 108 THR A CA 1
ATOM 805 C C . THR A 1 108 ? 8.992 1.479 5.641 1 98.88 108 THR A C 1
ATOM 807 O O . THR A 1 108 ? 8.883 2.686 5.871 1 98.88 108 THR A O 1
ATOM 810 N N . VAL A 1 109 ? 7.918 0.654 5.664 1 98.81 109 VAL A N 1
ATOM 811 C CA . VAL A 1 109 ? 6.598 1.131 6.062 1 98.81 109 VAL A CA 1
ATOM 812 C C . VAL A 1 109 ? 6.625 1.558 7.527 1 98.81 109 VAL A C 1
ATOM 814 O O . VAL A 1 109 ? 6.078 2.605 7.887 1 98.81 109 VAL A O 1
ATOM 817 N N . PHE A 1 110 ? 7.293 0.788 8.383 1 98.62 110 PHE A N 1
ATOM 818 C CA . PHE A 1 110 ? 7.426 1.131 9.797 1 98.62 110 PHE A CA 1
ATOM 819 C C . PHE A 1 110 ? 8.211 2.426 9.961 1 98.62 110 PHE A C 1
ATOM 821 O O . PHE A 1 110 ? 7.812 3.303 10.734 1 98.62 110 PHE A O 1
ATOM 828 N N . VAL A 1 111 ? 9.32 2.535 9.234 1 98.38 111 VAL A N 1
ATOM 829 C CA . VAL A 1 111 ? 10.133 3.748 9.297 1 98.38 111 VAL A CA 1
ATOM 830 C C . VAL A 1 111 ? 9.289 4.953 8.883 1 98.38 111 VAL A C 1
ATOM 832 O O . VAL A 1 111 ? 9.328 5.996 9.539 1 98.38 111 VAL A O 1
ATOM 835 N N . ALA A 1 112 ? 8.547 4.793 7.836 1 97.56 112 ALA A N 1
ATOM 836 C CA . ALA A 1 112 ? 7.738 5.887 7.305 1 97.56 112 ALA A CA 1
ATOM 837 C C . ALA A 1 112 ? 6.676 6.324 8.305 1 97.56 112 ALA A C 1
ATOM 839 O O . ALA A 1 112 ? 6.473 7.52 8.523 1 97.56 112 ALA A O 1
ATOM 840 N N . ALA A 1 113 ? 6.008 5.418 8.961 1 96.69 113 ALA A N 1
ATOM 841 C CA . ALA A 1 113 ? 4.82 5.758 9.734 1 96.69 113 ALA A CA 1
ATOM 842 C C . ALA A 1 113 ? 5.164 5.965 11.203 1 96.69 113 ALA A C 1
ATOM 844 O O . ALA A 1 113 ? 4.488 6.723 11.906 1 96.69 113 ALA A O 1
ATOM 845 N N . LEU A 1 114 ? 6.258 5.371 11.719 1 96.81 114 LEU A N 1
ATOM 846 C CA . LEU A 1 114 ? 6.5 5.391 13.156 1 96.81 114 LEU A CA 1
ATOM 847 C C . LEU A 1 114 ? 7.613 6.371 13.508 1 96.81 114 LEU A C 1
ATOM 849 O O . LEU A 1 114 ? 7.75 6.777 14.664 1 96.81 114 LEU A O 1
ATOM 853 N N . TRP A 1 115 ? 8.508 6.629 12.609 1 95.69 115 TRP A N 1
ATOM 854 C CA . TRP A 1 115 ? 9.508 7.66 12.852 1 95.69 115 TRP A CA 1
ATOM 855 C C . TRP A 1 115 ? 8.922 9.055 12.625 1 95.69 115 TRP A C 1
ATOM 857 O O . TRP A 1 115 ? 8.719 9.469 11.484 1 95.69 115 TRP A O 1
ATOM 867 N N . THR A 1 116 ? 8.641 9.812 13.766 1 88.62 116 THR A N 1
ATOM 868 C CA . THR A 1 116 ? 7.965 11.102 13.672 1 88.62 116 THR A CA 1
ATOM 869 C C . THR A 1 116 ? 8.828 12.211 14.273 1 88.62 116 THR A C 1
ATOM 871 O O . THR A 1 116 ? 9.688 11.945 15.117 1 88.62 116 THR A O 1
ATOM 874 N N . MET B 1 1 ? 2.668 12.539 17.641 1 64.56 1 MET B N 1
ATOM 875 C CA . MET B 1 1 ? 1.494 11.695 17.438 1 64.56 1 MET B CA 1
ATOM 876 C C . MET B 1 1 ? 1.561 10.445 18.312 1 64.56 1 MET B C 1
ATOM 878 O O . MET B 1 1 ? 2.641 10.055 18.766 1 64.56 1 MET B O 1
ATOM 882 N N . SER B 1 2 ? 0.284 9.945 18.656 1 86.5 2 SER B N 1
ATOM 883 C CA . SER B 1 2 ? 0.171 8.82 19.578 1 86.5 2 SER B CA 1
ATOM 884 C C . SER B 1 2 ? 0.681 7.531 18.938 1 86.5 2 SER B C 1
ATOM 886 O O . SER B 1 2 ? 0.577 7.352 17.719 1 86.5 2 SER B O 1
ATOM 888 N N . VAL B 1 3 ? 1.552 6.957 19.562 1 91 3 VAL B N 1
ATOM 889 C CA . VAL B 1 3 ? 2.105 5.68 19.125 1 91 3 VAL B CA 1
ATOM 890 C C . VAL B 1 3 ? 0.979 4.754 18.672 1 91 3 VAL B C 1
ATOM 892 O O . VAL B 1 3 ? 1.105 4.059 17.656 1 91 3 VAL B O 1
ATOM 895 N N . LEU B 1 4 ? -0.067 4.805 19.438 1 95.12 4 LEU B N 1
ATOM 896 C CA . LEU B 1 4 ? -1.199 3.945 19.109 1 95.12 4 LEU B CA 1
ATOM 897 C C . LEU B 1 4 ? -1.782 4.316 17.75 1 95.12 4 LEU B C 1
ATOM 899 O O . LEU B 1 4 ? -2.066 3.438 16.922 1 95.12 4 LEU B O 1
ATOM 903 N N . TYR B 1 5 ? -1.978 5.539 17.453 1 97.5 5 TYR B N 1
ATOM 904 C CA . TYR B 1 5 ? -2.465 6.027 16.172 1 97.5 5 TYR B CA 1
ATOM 905 C C . TYR B 1 5 ? -1.553 5.582 15.031 1 97.5 5 TYR B C 1
ATOM 907 O O . TYR B 1 5 ? -2.023 5.059 14.016 1 97.5 5 TYR B O 1
ATOM 915 N N . ASN B 1 6 ? -0.295 5.711 15.258 1 97.62 6 ASN B N 1
ATOM 916 C CA . ASN B 1 6 ? 0.659 5.398 14.195 1 97.62 6 ASN B CA 1
ATOM 917 C C . ASN B 1 6 ? 0.741 3.896 13.945 1 97.62 6 ASN B C 1
ATOM 919 O O . ASN B 1 6 ? 0.978 3.467 12.812 1 97.62 6 ASN B O 1
ATOM 923 N N . VAL B 1 7 ? 0.542 3.127 14.945 1 98.12 7 VAL B N 1
ATOM 924 C CA . VAL B 1 7 ? 0.512 1.678 14.773 1 98.12 7 VAL B CA 1
ATOM 925 C C . VAL B 1 7 ? -0.649 1.287 13.859 1 98.12 7 VAL B C 1
ATOM 927 O O . VAL B 1 7 ? -0.496 0.44 12.977 1 98.12 7 VAL B O 1
ATOM 930 N N . PHE B 1 8 ? -1.793 1.932 14.023 1 98.44 8 PHE B N 1
ATOM 931 C CA . PHE B 1 8 ? -2.945 1.61 13.188 1 98.44 8 PHE B CA 1
ATOM 932 C C . PHE B 1 8 ? -2.77 2.176 11.781 1 98.44 8 PHE B C 1
ATOM 934 O O . PHE B 1 8 ? -3.285 1.613 10.812 1 98.44 8 PHE B O 1
ATOM 941 N N . VAL B 1 9 ? -2.008 3.283 11.641 1 98.38 9 VAL B N 1
ATOM 942 C CA . VAL B 1 9 ? -1.663 3.777 10.312 1 98.38 9 VAL B CA 1
ATOM 943 C C . VAL B 1 9 ? -0.818 2.738 9.578 1 98.38 9 VAL B C 1
ATOM 945 O O . VAL B 1 9 ? -1.042 2.473 8.398 1 98.38 9 VAL B O 1
ATOM 948 N N . VAL B 1 10 ? 0.103 2.102 10.297 1 98.75 10 VAL B N 1
ATOM 949 C CA . VAL B 1 10 ? 0.927 1.058 9.695 1 98.75 10 VAL B CA 1
ATOM 950 C C . VAL B 1 10 ? 0.043 -0.104 9.25 1 98.75 10 VAL B C 1
ATOM 952 O O . VAL B 1 10 ? 0.178 -0.597 8.125 1 98.75 10 VAL B O 1
ATOM 955 N N . ILE B 1 11 ? -0.836 -0.552 10.117 1 98.88 11 ILE B N 1
ATOM 956 C CA . ILE B 1 11 ? -1.734 -1.658 9.812 1 98.88 11 ILE B CA 1
ATOM 957 C C . ILE B 1 11 ? -2.58 -1.308 8.586 1 98.88 11 ILE B C 1
ATOM 959 O O . ILE B 1 11 ? -2.779 -2.143 7.703 1 98.88 11 ILE B O 1
ATOM 963 N N . HIS B 1 12 ? -3.078 -0.085 8.578 1 98.88 12 HIS B N 1
ATOM 964 C CA . HIS B 1 12 ? -3.898 0.378 7.465 1 98.88 12 HIS B CA 1
ATOM 965 C C . HIS B 1 12 ? -3.105 0.384 6.16 1 98.88 12 HIS B C 1
ATOM 967 O O . HIS B 1 12 ? -3.598 -0.071 5.125 1 98.88 12 HIS B O 1
ATOM 973 N N . LEU B 1 13 ? -1.866 0.836 6.156 1 98.88 13 LEU B N 1
ATOM 974 C CA . LEU B 1 13 ? -1.012 0.872 4.977 1 98.88 13 LEU B CA 1
ATOM 975 C C . LEU B 1 13 ? -0.702 -0.538 4.484 1 98.88 13 LEU B C 1
ATOM 977 O O . LEU B 1 13 ? -0.726 -0.8 3.279 1 98.88 13 LEU B O 1
ATOM 981 N N . LEU B 1 14 ? -0.429 -1.422 5.387 1 98.94 14 LEU B N 1
ATOM 982 C CA . LEU B 1 14 ? -0.143 -2.801 5.008 1 98.94 14 LEU B CA 1
ATOM 983 C C . LEU B 1 14 ? -1.398 -3.494 4.488 1 98.94 14 LEU B C 1
ATOM 985 O O . LEU B 1 14 ? -1.319 -4.348 3.6 1 98.94 14 LEU B O 1
ATOM 989 N N . GLY B 1 15 ? -2.525 -3.135 5.09 1 98.94 15 GLY B N 1
ATOM 990 C CA . GLY B 1 15 ? -3.787 -3.625 4.559 1 98.94 15 GLY B CA 1
ATOM 991 C C . GLY B 1 15 ? -4.035 -3.199 3.123 1 98.94 15 GLY B C 1
ATOM 992 O O . GLY B 1 15 ? -4.496 -3.996 2.305 1 98.94 15 GLY B O 1
ATOM 993 N N . MET B 1 16 ? -3.748 -1.958 2.863 1 98.94 16 MET B N 1
ATOM 994 C CA . MET B 1 16 ? -3.871 -1.473 1.491 1 98.94 16 MET B CA 1
ATOM 995 C C . MET B 1 16 ? -2.928 -2.229 0.561 1 98.94 16 MET B C 1
ATOM 997 O O . MET B 1 16 ? -3.303 -2.582 -0.558 1 98.94 16 MET B O 1
ATOM 1001 N N . ALA B 1 17 ? -1.742 -2.439 1.049 1 98.88 17 ALA B N 1
ATOM 1002 C CA . ALA B 1 17 ? -0.784 -3.209 0.259 1 98.88 17 ALA B CA 1
ATOM 1003 C C . ALA B 1 17 ? -1.315 -4.605 -0.039 1 98.88 17 ALA B C 1
ATOM 1005 O O . ALA B 1 17 ? -1.221 -5.086 -1.172 1 98.88 17 ALA B O 1
ATOM 1006 N N . ALA B 1 18 ? -1.817 -5.258 0.938 1 98.88 18 ALA B N 1
ATOM 1007 C CA . ALA B 1 18 ? -2.369 -6.598 0.763 1 98.88 18 ALA B CA 1
ATOM 1008 C C . ALA B 1 18 ? -3.514 -6.594 -0.247 1 98.88 18 ALA B C 1
ATOM 1010 O O . ALA B 1 18 ? -3.57 -7.449 -1.134 1 98.88 18 ALA B O 1
ATOM 1011 N N . LEU B 1 19 ? -4.355 -5.633 -0.141 1 98.94 19 LEU B N 1
ATOM 1012 C CA . LEU B 1 19 ? -5.555 -5.547 -0.97 1 98.94 19 LEU B CA 1
ATOM 1013 C C . LEU B 1 19 ? -5.195 -5.203 -2.412 1 98.94 19 LEU B C 1
ATOM 1015 O O . LEU B 1 19 ? -5.422 -6.004 -3.322 1 98.94 19 LEU B O 1
ATOM 1019 N N . VAL B 1 20 ? -4.555 -4.125 -2.66 1 98.94 20 VAL B N 1
ATOM 1020 C CA . VAL B 1 20 ? -4.273 -3.613 -3.998 1 98.94 20 VAL B CA 1
ATOM 1021 C C . VAL B 1 20 ? -3.119 -4.398 -4.621 1 98.94 20 VAL B C 1
ATOM 1023 O O . VAL B 1 20 ? -3.148 -4.715 -5.812 1 98.94 20 VAL B O 1
ATOM 1026 N N . GLY B 1 21 ? -2.127 -4.727 -3.832 1 98.69 21 GLY B N 1
ATOM 1027 C CA . GLY B 1 21 ? -0.979 -5.453 -4.352 1 98.69 21 GLY B CA 1
ATOM 1028 C C . GLY B 1 21 ? -1.321 -6.855 -4.82 1 98.69 21 GLY B C 1
ATOM 1029 O O . GLY B 1 21 ? -0.788 -7.324 -5.828 1 98.69 21 GLY B O 1
ATOM 1030 N N . SER B 1 22 ? -2.123 -7.512 -4.023 1 98.12 22 SER B N 1
ATOM 1031 C CA . SER B 1 22 ? -2.576 -8.828 -4.453 1 98.12 22 SER B CA 1
ATOM 1032 C C . SER B 1 22 ? -3.35 -8.75 -5.766 1 98.12 22 SER B C 1
ATOM 1034 O O . SER B 1 22 ? -3.213 -9.617 -6.629 1 98.12 22 SER B O 1
ATOM 1036 N N . TYR B 1 23 ? -4.141 -7.754 -5.863 1 98.94 23 TYR B N 1
ATOM 1037 C CA . TYR B 1 23 ? -4.871 -7.57 -7.109 1 98.94 23 TYR B CA 1
ATOM 1038 C C . TYR B 1 23 ? -3.916 -7.441 -8.289 1 98.94 23 TYR B C 1
ATOM 1040 O O . TYR B 1 23 ? -4.156 -8.008 -9.359 1 98.94 23 TYR B O 1
ATOM 1048 N N . PHE B 1 24 ? -2.822 -6.695 -8.156 1 98.88 24 PHE B N 1
ATOM 1049 C CA . PHE B 1 24 ? -1.849 -6.516 -9.227 1 98.88 24 PHE B CA 1
ATOM 1050 C C . PHE B 1 24 ? -1.271 -7.855 -9.672 1 98.88 24 PHE B C 1
ATOM 1052 O O . PHE B 1 24 ? -0.958 -8.047 -10.844 1 98.88 24 PHE B O 1
ATOM 1059 N N . THR B 1 25 ? -1.187 -8.789 -8.766 1 97.88 25 THR B N 1
ATOM 1060 C CA . THR B 1 25 ? -0.552 -10.062 -9.086 1 97.88 25 THR B CA 1
ATOM 1061 C C . THR B 1 25 ? -1.5 -10.953 -9.891 1 97.88 25 THR B C 1
ATOM 1063 O O . THR B 1 25 ? -1.063 -11.891 -10.555 1 97.88 25 THR B O 1
ATOM 1066 N N . VAL B 1 26 ? -2.785 -10.617 -9.82 1 98.19 26 VAL B N 1
ATOM 1067 C CA . VAL B 1 26 ? -3.73 -11.516 -10.469 1 98.19 26 VAL B CA 1
ATOM 1068 C C . VAL B 1 26 ? -4.395 -10.812 -11.648 1 98.19 26 VAL B C 1
ATOM 1070 O O . VAL B 1 26 ? -5.402 -11.281 -12.18 1 98.19 26 VAL B O 1
ATOM 1073 N N . LEU B 1 27 ? -3.916 -9.688 -12.141 1 97.69 27 LEU B N 1
ATOM 1074 C CA . LEU B 1 27 ? -4.52 -8.867 -13.188 1 97.69 27 LEU B CA 1
ATOM 1075 C C . LEU B 1 27 ? -4.77 -9.68 -14.445 1 97.69 27 LEU B C 1
ATOM 1077 O O . LEU B 1 27 ? -5.801 -9.523 -15.102 1 97.69 27 LEU B O 1
ATOM 1081 N N . LYS B 1 28 ? -3.91 -10.625 -14.789 1 96.81 28 LYS B N 1
ATOM 1082 C CA . LYS B 1 28 ? -3.996 -11.367 -16.047 1 96.81 28 LYS B CA 1
ATOM 1083 C C . LYS B 1 28 ? -4.844 -12.625 -15.883 1 96.81 28 LYS B C 1
ATOM 1085 O O . LYS B 1 28 ? -5.301 -13.195 -16.875 1 96.81 28 LYS B O 1
ATOM 1090 N N . ALA B 1 29 ? -4.984 -13.141 -14.742 1 97.62 29 ALA B N 1
ATOM 1091 C CA . ALA B 1 29 ? -5.828 -14.273 -14.367 1 97.62 29 ALA B CA 1
ATOM 1092 C C . ALA B 1 29 ? -6.586 -13.992 -13.07 1 97.62 29 ALA B C 1
ATOM 1094 O O . ALA B 1 29 ? -6.25 -14.531 -12.016 1 97.62 29 ALA B O 1
ATOM 1095 N N . PRO B 1 30 ? -7.586 -13.188 -13.188 1 98.5 30 PRO B N 1
ATOM 1096 C CA . PRO B 1 30 ? -8.227 -12.633 -11.992 1 98.5 30 PRO B CA 1
ATOM 1097 C C . PRO B 1 30 ? -8.859 -13.703 -11.109 1 98.5 30 PRO B C 1
ATOM 1099 O O . PRO B 1 30 ? -9.633 -14.531 -11.594 1 98.5 30 PRO B O 1
ATOM 1102 N N . SER B 1 31 ? -8.492 -13.758 -9.906 1 98.69 31 SER B N 1
ATOM 1103 C CA . SER B 1 31 ? -9.055 -14.578 -8.836 1 98.69 31 SER B CA 1
ATOM 1104 C C . SER B 1 31 ? -8.953 -13.867 -7.492 1 98.69 31 SER B C 1
ATOM 1106 O O . SER B 1 31 ? -8.008 -13.117 -7.25 1 98.69 31 SER B O 1
ATOM 1108 N N . ILE B 1 32 ? -9.953 -14.055 -6.648 1 98.81 32 ILE B N 1
ATOM 1109 C CA . ILE B 1 32 ? -9.891 -13.469 -5.312 1 98.81 32 ILE B CA 1
ATOM 1110 C C . ILE B 1 32 ? -8.922 -14.273 -4.449 1 98.81 32 ILE B C 1
ATOM 1112 O O . ILE B 1 32 ? -8.922 -15.508 -4.488 1 98.81 32 ILE B O 1
ATOM 1116 N N . THR B 1 33 ? -8.016 -13.633 -3.836 1 98.5 33 THR B N 1
ATOM 1117 C CA . THR B 1 33 ? -7.062 -14.305 -2.959 1 98.5 33 THR B CA 1
ATOM 1118 C C . THR B 1 33 ? -7.402 -14.047 -1.493 1 98.5 33 THR B C 1
ATOM 1120 O O . THR B 1 33 ? -8.102 -13.086 -1.172 1 98.5 33 THR B O 1
ATOM 1123 N N . GLU B 1 34 ? -6.934 -14.898 -0.598 1 98.44 34 GLU B N 1
ATOM 1124 C CA . GLU B 1 34 ? -7.121 -14.664 0.831 1 98.44 34 GLU B CA 1
ATOM 1125 C C . GLU B 1 34 ? -6.441 -13.367 1.271 1 98.44 34 GLU B C 1
ATOM 1127 O O . GLU B 1 34 ? -6.941 -12.672 2.156 1 98.44 34 GLU B O 1
ATOM 1132 N N . VAL B 1 35 ? -5.262 -13.055 0.71 1 98.69 35 VAL B N 1
ATOM 1133 C CA . VAL B 1 35 ? -4.527 -11.836 1.013 1 98.69 35 VAL B CA 1
ATOM 1134 C C . VAL B 1 35 ? -5.387 -10.617 0.683 1 98.69 35 VAL B C 1
ATOM 1136 O O . VAL B 1 35 ? -5.445 -9.656 1.458 1 98.69 35 VAL B O 1
ATOM 1139 N N . MET B 1 36 ? -6.055 -10.688 -0.417 1 98.88 36 MET B N 1
ATOM 1140 C CA . MET B 1 36 ? -6.945 -9.609 -0.84 1 98.88 36 MET B CA 1
ATOM 1141 C C . MET B 1 36 ? -8.094 -9.438 0.144 1 98.88 36 MET B C 1
ATOM 1143 O O . MET B 1 36 ? -8.43 -8.312 0.524 1 98.88 36 MET B O 1
ATOM 1147 N N . VAL B 1 37 ? -8.719 -10.523 0.572 1 98.88 37 VAL B N 1
ATOM 1148 C CA . VAL B 1 37 ? -9.875 -10.484 1.459 1 98.88 37 VAL B CA 1
ATOM 1149 C C . VAL B 1 37 ? -9.469 -9.914 2.816 1 98.88 37 VAL B C 1
ATOM 1151 O O . VAL B 1 37 ? -10.148 -9.039 3.357 1 98.88 37 VAL B O 1
ATOM 1154 N N . TRP B 1 38 ? -8.414 -10.391 3.273 1 98.88 38 TRP B N 1
ATOM 1155 C CA . TRP B 1 38 ? -7.938 -9.883 4.559 1 98.88 38 TRP B CA 1
ATOM 1156 C C . TRP B 1 38 ? -7.508 -8.422 4.441 1 98.88 38 TRP B C 1
ATOM 1158 O O . TRP B 1 38 ? -7.684 -7.641 5.379 1 98.88 38 TRP B O 1
ATOM 1168 N N . GLY B 1 39 ? -6.859 -8.031 3.32 1 98.94 39 GLY B N 1
ATOM 1169 C CA . GLY B 1 39 ? -6.578 -6.625 3.086 1 98.94 39 GLY B CA 1
ATOM 1170 C C . GLY B 1 39 ? -7.809 -5.746 3.178 1 98.94 39 GLY B C 1
ATOM 1171 O O . GLY B 1 39 ? -7.77 -4.68 3.793 1 98.94 39 GLY B O 1
ATOM 1172 N N . ALA B 1 40 ? -8.836 -6.242 2.586 1 98.94 40 ALA B N 1
ATOM 1173 C CA . ALA B 1 40 ? -10.094 -5.496 2.617 1 98.94 40 ALA B CA 1
ATOM 1174 C C . ALA B 1 40 ? -10.609 -5.359 4.047 1 98.94 40 ALA B C 1
ATOM 1176 O O . ALA B 1 40 ? -11.062 -4.285 4.449 1 98.94 40 ALA B O 1
ATOM 1177 N N . ARG B 1 41 ? -10.594 -6.449 4.77 1 98.94 41 ARG B N 1
ATOM 1178 C CA . ARG B 1 41 ? -11.023 -6.418 6.164 1 98.94 41 ARG B CA 1
ATOM 1179 C C . ARG B 1 41 ? -10.203 -5.41 6.965 1 98.94 41 ARG B C 1
ATOM 1181 O O . ARG B 1 41 ? -10.766 -4.609 7.715 1 98.94 41 ARG B O 1
ATOM 1188 N N . MET B 1 42 ? -8.93 -5.445 6.773 1 98.88 42 MET B N 1
ATOM 1189 C CA . MET B 1 42 ? -8.039 -4.559 7.52 1 98.88 42 MET B CA 1
ATOM 1190 C C . MET B 1 42 ? -8.266 -3.104 7.125 1 98.88 42 MET B C 1
ATOM 1192 O O . MET B 1 42 ? -8.203 -2.211 7.973 1 98.88 42 MET B O 1
ATOM 1196 N N . GLN B 1 43 ? -8.5 -2.938 5.871 1 98.94 43 GLN B N 1
ATOM 1197 C CA . GLN B 1 43 ? -8.766 -1.574 5.422 1 98.94 43 GLN B CA 1
ATOM 1198 C C . GLN B 1 43 ? -9.969 -0.98 6.145 1 98.94 43 GLN B C 1
ATOM 1200 O O . GLN B 1 43 ? -9.938 0.178 6.566 1 98.94 43 GLN B O 1
ATOM 1205 N N . PHE B 1 44 ? -11.031 -1.716 6.262 1 98.88 44 PHE B N 1
ATOM 1206 C CA . PHE B 1 44 ? -12.258 -1.235 6.883 1 98.88 44 PHE B CA 1
ATOM 1207 C C . PHE B 1 44 ? -12.062 -1.014 8.375 1 98.88 44 PHE B C 1
ATOM 1209 O O . PHE B 1 44 ? -12.352 0.066 8.898 1 98.88 44 PHE B O 1
ATOM 1216 N N . VAL B 1 45 ? -11.523 -1.965 9.062 1 98.88 45 VAL B N 1
ATOM 1217 C CA . VAL B 1 45 ? -11.43 -1.946 10.523 1 98.88 45 VAL B CA 1
ATOM 1218 C C . VAL B 1 45 ? -10.406 -0.902 10.953 1 98.88 45 VAL B C 1
ATOM 1220 O O . VAL B 1 45 ? -10.688 -0.063 11.812 1 98.88 45 VAL B O 1
ATOM 1223 N N . SER B 1 46 ? -9.25 -0.93 10.375 1 98.81 46 SER B N 1
ATOM 1224 C CA . SER B 1 46 ? -8.211 0.018 10.773 1 98.81 46 SER B CA 1
ATOM 1225 C C . SER B 1 46 ? -8.602 1.447 10.414 1 98.81 46 SER B C 1
ATOM 1227 O O . SER B 1 46 ? -8.305 2.383 11.156 1 98.81 46 SER B O 1
ATOM 1229 N N . GLY B 1 47 ? -9.289 1.681 9.242 1 98.56 47 GLY B N 1
ATOM 1230 C CA . GLY B 1 47 ? -9.789 3.008 8.914 1 98.56 47 GLY B CA 1
ATOM 1231 C C . GLY B 1 47 ? -10.719 3.57 9.977 1 98.56 47 GLY B C 1
ATOM 1232 O O . GLY B 1 47 ? -10.602 4.738 10.352 1 98.56 47 GLY B O 1
ATOM 1233 N N . LEU B 1 48 ? -11.641 2.727 10.438 1 98.5 48 LEU B N 1
ATOM 1234 C CA . LEU B 1 48 ? -12.562 3.135 11.5 1 98.5 48 LEU B CA 1
ATOM 1235 C C . LEU B 1 48 ? -11.797 3.527 12.758 1 98.5 48 LEU B C 1
ATOM 1237 O O . LEU B 1 48 ? -12.094 4.551 13.375 1 98.5 48 LEU B O 1
ATOM 1241 N N . ILE B 1 49 ? -10.867 2.709 13.102 1 98.44 49 ILE B N 1
ATOM 1242 C CA . ILE B 1 49 ? -10.109 2.939 14.328 1 98.44 49 ILE B CA 1
ATOM 1243 C C . ILE B 1 49 ? -9.289 4.223 14.188 1 98.44 49 ILE B C 1
ATOM 1245 O O . ILE B 1 49 ? -9.25 5.039 15.117 1 98.44 49 ILE B O 1
ATOM 1249 N N . ILE B 1 50 ? -8.664 4.465 13.023 1 98.31 50 ILE B N 1
ATOM 1250 C CA . ILE B 1 50 ? -7.836 5.641 12.789 1 98.31 50 ILE B CA 1
ATOM 1251 C C . ILE B 1 50 ? -8.695 6.902 12.883 1 98.31 50 ILE B C 1
ATOM 1253 O O . ILE B 1 50 ? -8.305 7.875 13.531 1 98.31 50 ILE B O 1
ATOM 1257 N N . VAL B 1 51 ? -9.836 6.859 12.289 1 97.81 51 VAL B N 1
ATOM 1258 C CA . VAL B 1 51 ? -10.719 8.023 12.328 1 97.81 51 VAL B CA 1
ATOM 1259 C C . VAL B 1 51 ? -11.219 8.25 13.75 1 97.81 51 VAL B C 1
ATOM 1261 O O . VAL B 1 51 ? -11.289 9.391 14.211 1 97.81 51 VAL B O 1
ATOM 1264 N N . GLY B 1 52 ? -11.617 7.215 14.414 1 97 52 GLY B N 1
ATOM 1265 C CA . GLY B 1 52 ? -12.047 7.332 15.805 1 97 52 GLY B CA 1
ATOM 1266 C C . GLY B 1 52 ? -10.977 7.898 16.719 1 97 52 GLY B C 1
ATOM 1267 O O . GLY B 1 52 ? -11.242 8.812 17.5 1 97 52 GLY B O 1
ATOM 1268 N N . LEU B 1 53 ? -9.742 7.406 16.672 1 97.06 53 LEU B N 1
ATOM 1269 C CA . LEU B 1 53 ? -8.625 7.914 17.453 1 97.06 53 LEU B CA 1
ATOM 1270 C C . LEU B 1 53 ? -8.297 9.352 17.078 1 97.06 53 LEU B C 1
ATOM 1272 O O . LEU B 1 53 ? -8.039 10.188 17.953 1 97.06 53 LEU B O 1
ATOM 1276 N N . GLY B 1 54 ? -8.266 9.586 15.812 1 96.38 54 GLY B N 1
ATOM 1277 C CA . GLY B 1 54 ? -7.945 10.914 15.32 1 96.38 54 GLY B CA 1
ATOM 1278 C C . GLY B 1 54 ? -8.898 11.984 15.82 1 96.38 54 GLY B C 1
ATOM 1279 O O . GLY B 1 54 ? -8.461 13.008 16.344 1 96.38 54 GLY B O 1
ATOM 1280 N N . GLU B 1 55 ? -10.148 11.75 15.68 1 94.88 55 GLU B N 1
ATOM 1281 C CA . GLU B 1 55 ? -11.148 12.734 16.094 1 94.88 55 GLU B CA 1
ATOM 1282 C C . GLU B 1 55 ? -11.367 12.703 17.594 1 94.88 55 GLU B C 1
ATOM 1284 O O . GLU B 1 55 ? -11.469 13.75 18.234 1 94.88 55 GLU B O 1
ATOM 1289 N N . GLY B 1 56 ? -11.438 11.641 18.172 1 92.56 56 GLY B N 1
ATOM 1290 C CA . GLY B 1 56 ? -11.805 11.5 19.562 1 92.56 56 GLY B CA 1
ATOM 1291 C C . GLY B 1 56 ? -10.656 11.789 20.516 1 92.56 56 GLY B C 1
ATOM 1292 O O . GLY B 1 56 ? -10.844 12.445 21.547 1 92.56 56 GLY B O 1
ATOM 1293 N N . ALA B 1 57 ? -9.531 11.297 20.188 1 92 57 ALA B N 1
ATOM 1294 C CA . ALA B 1 57 ? -8.43 11.344 21.141 1 92 57 ALA B CA 1
ATOM 1295 C C . ALA B 1 57 ? -7.391 12.383 20.734 1 92 57 ALA B C 1
ATOM 1297 O O . ALA B 1 57 ? -6.672 12.922 21.578 1 92 57 ALA B O 1
ATOM 1298 N N . LEU B 1 58 ? -7.32 12.688 19.484 1 93.94 58 LEU B N 1
ATOM 1299 C CA . LEU B 1 58 ? -6.219 13.523 19.016 1 93.94 58 LEU B CA 1
ATOM 1300 C C . LEU B 1 58 ? -6.738 14.836 18.438 1 93.94 58 LEU B C 1
ATOM 1302 O O . LEU B 1 58 ? -5.961 15.641 17.922 1 93.94 58 LEU B O 1
ATOM 1306 N N . ASP B 1 59 ? -8.023 15.109 18.469 1 93.5 59 ASP B N 1
ATOM 1307 C CA . ASP B 1 59 ? -8.688 16.344 18.031 1 93.5 59 ASP B CA 1
ATOM 1308 C C . ASP B 1 59 ? -8.281 16.703 16.609 1 93.5 59 ASP B C 1
ATOM 1310 O O . ASP B 1 59 ? -8.039 17.875 16.312 1 93.5 59 ASP B O 1
ATOM 1314 N N . LYS B 1 60 ? -8.07 15.672 15.812 1 93.19 60 LYS B N 1
ATOM 1315 C CA . LYS B 1 60 ? -7.82 15.922 14.391 1 93.19 60 LYS B CA 1
ATOM 1316 C C . LYS B 1 60 ? -9.086 16.406 13.688 1 93.19 60 LYS B C 1
ATOM 1318 O O . LYS B 1 60 ? -10.188 15.961 14.016 1 93.19 60 LYS B O 1
ATOM 1323 N N . ASN B 1 61 ? -8.867 17.344 12.773 1 93.5 61 ASN B N 1
ATOM 1324 C CA . ASN B 1 61 ? -9.969 17.844 11.953 1 93.5 61 ASN B CA 1
ATOM 1325 C C . ASN B 1 61 ? -9.93 17.234 10.547 1 93.5 61 ASN B C 1
ATOM 1327 O O . ASN B 1 61 ? -9.031 17.547 9.766 1 93.5 61 ASN B O 1
ATOM 1331 N N . TYR B 1 62 ? -10.875 16.344 10.297 1 94.75 62 TYR B N 1
ATOM 1332 C CA . TYR B 1 62 ? -10.977 15.664 9.008 1 94.75 62 TYR B CA 1
ATOM 1333 C C . TYR B 1 62 ? -12.039 16.328 8.133 1 94.75 62 TYR B C 1
ATOM 1335 O O . TYR B 1 62 ? -12.961 16.969 8.641 1 94.75 62 TYR B O 1
ATOM 1343 N N . ILE B 1 63 ? -11.922 16.266 6.781 1 97.12 63 ILE B N 1
ATOM 1344 C CA . ILE B 1 63 ? -13.016 16.516 5.855 1 97.12 63 ILE B CA 1
ATOM 1345 C C . ILE B 1 63 ? -14.047 15.398 5.965 1 97.12 63 ILE B C 1
ATOM 1347 O O . ILE B 1 63 ? -13.844 14.305 5.434 1 97.12 63 ILE B O 1
ATOM 1351 N N . HIS B 1 64 ? -15.102 15.57 6.59 1 97.38 64 HIS B N 1
ATOM 1352 C CA . HIS B 1 64 ? -16.062 14.531 6.938 1 97.38 64 HIS B CA 1
ATOM 1353 C C . HIS B 1 64 ? -16.656 13.898 5.688 1 97.38 64 HIS B C 1
ATOM 1355 O O . HIS B 1 64 ? -16.984 12.703 5.68 1 97.38 64 HIS B O 1
ATOM 1361 N N . ALA B 1 65 ? -16.891 14.711 4.672 1 98.12 65 ALA B N 1
ATOM 1362 C CA . ALA B 1 65 ? -17.375 14.141 3.422 1 98.12 65 ALA B CA 1
ATOM 1363 C C . ALA B 1 65 ? -16.406 13.109 2.863 1 98.12 65 ALA B C 1
ATOM 1365 O O . ALA B 1 65 ? -16.828 12.055 2.371 1 98.12 65 ALA B O 1
ATOM 1366 N N . LYS B 1 66 ? -15.156 13.406 2.936 1 98 66 LYS B N 1
ATOM 1367 C CA . LYS B 1 66 ? -14.117 12.484 2.482 1 98 66 LYS B CA 1
ATOM 1368 C C . LYS B 1 66 ? -14.125 11.203 3.314 1 98 66 LYS B C 1
ATOM 1370 O O . LYS B 1 66 ? -14.047 10.102 2.768 1 98 66 LYS B O 1
ATOM 1375 N N . ILE B 1 67 ? -14.188 11.312 4.555 1 98.12 67 ILE B N 1
ATOM 1376 C CA . ILE B 1 67 ? -14.227 10.156 5.453 1 98.12 67 ILE B CA 1
ATOM 1377 C C . ILE B 1 67 ? -15.461 9.305 5.148 1 98.12 67 ILE B C 1
ATOM 1379 O O . ILE B 1 67 ? -15.375 8.078 5.117 1 98.12 67 ILE B O 1
ATOM 1383 N N . ALA B 1 68 ? -16.562 9.977 4.98 1 98.44 68 ALA B N 1
ATOM 1384 C CA . ALA B 1 68 ? -17.797 9.25 4.688 1 98.44 68 ALA B CA 1
ATOM 1385 C C . ALA B 1 68 ? -17.656 8.438 3.4 1 98.44 68 ALA B C 1
ATOM 1387 O O . ALA B 1 68 ? -18.078 7.281 3.34 1 98.44 68 ALA B O 1
ATOM 1388 N N . VAL B 1 69 ? -17.109 8.992 2.373 1 98.75 69 VAL B N 1
ATOM 1389 C CA . VAL B 1 69 ? -16.938 8.32 1.094 1 98.75 69 VAL B CA 1
ATOM 1390 C C . VAL B 1 69 ? -15.992 7.129 1.266 1 98.75 69 VAL B C 1
ATOM 1392 O O . VAL B 1 69 ? -16.266 6.039 0.761 1 98.75 69 VAL B O 1
ATOM 1395 N N . LYS B 1 70 ? -14.953 7.371 2.033 1 98.81 70 LYS B N 1
ATOM 1396 C CA . LYS B 1 70 ? -13.992 6.289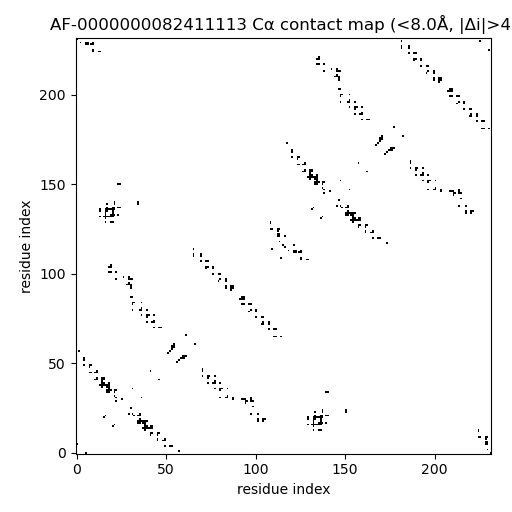 2.246 1 98.81 70 LYS B CA 1
ATOM 1397 C C . LYS B 1 70 ? -14.625 5.152 3.045 1 98.81 70 LYS B C 1
ATOM 1399 O O . LYS B 1 70 ? -14.336 3.979 2.801 1 98.81 70 LYS B O 1
ATOM 1404 N N . LEU B 1 71 ? -15.422 5.477 3.889 1 98.62 71 LEU B N 1
ATOM 1405 C CA . LEU B 1 71 ? -16.109 4.48 4.699 1 98.62 71 LEU B CA 1
ATOM 1406 C C . LEU B 1 71 ? -17.062 3.65 3.842 1 98.62 71 LEU B C 1
ATOM 1408 O O . LEU B 1 71 ? -17.094 2.422 3.941 1 98.62 71 LEU B O 1
ATOM 1412 N N . VAL B 1 72 ? -17.859 4.32 3.047 1 98.81 72 VAL B N 1
ATOM 1413 C CA . VAL B 1 72 ? -18.812 3.619 2.195 1 98.81 72 VAL B CA 1
ATOM 1414 C C . VAL B 1 72 ? -18.062 2.732 1.201 1 98.81 72 VAL B C 1
ATOM 1416 O O . VAL B 1 72 ? -18.422 1.567 1.011 1 98.81 72 VAL B O 1
ATOM 1419 N N . LEU B 1 73 ? -17.031 3.289 0.578 1 98.94 73 LEU B N 1
ATOM 1420 C CA . LEU B 1 73 ? -16.25 2.512 -0.379 1 98.94 73 LEU B CA 1
ATOM 1421 C C . LEU B 1 73 ? -15.625 1.292 0.291 1 98.94 73 LEU B C 1
ATOM 1423 O O . LEU B 1 73 ? -15.695 0.182 -0.242 1 98.94 73 LEU B O 1
ATOM 1427 N N . SER B 1 74 ? -15.062 1.54 1.447 1 98.88 74 SER B N 1
ATOM 1428 C CA . SER B 1 74 ? -14.406 0.428 2.127 1 98.88 74 SER B CA 1
ATOM 1429 C C . SER B 1 74 ? -15.414 -0.648 2.525 1 98.88 74 SER B C 1
ATOM 1431 O O . SER B 1 74 ? -15.109 -1.841 2.465 1 98.88 74 SER B O 1
ATOM 1433 N N . LEU B 1 75 ? -16.578 -0.29 2.939 1 98.88 75 LEU B N 1
ATOM 1434 C CA . LEU B 1 75 ? -17.625 -1.248 3.285 1 98.88 75 LEU B CA 1
ATOM 1435 C C . LEU B 1 75 ? -18.047 -2.047 2.061 1 98.88 75 LEU B C 1
ATOM 1437 O O . LEU B 1 75 ? -18.188 -3.271 2.129 1 98.88 75 LEU B O 1
ATOM 1441 N N . VAL B 1 76 ? -18.281 -1.384 0.985 1 98.94 76 VAL B N 1
ATOM 1442 C CA . VAL B 1 76 ? -18.672 -2.035 -0.258 1 98.94 76 VAL B CA 1
ATOM 1443 C C . VAL B 1 76 ? -17.578 -2.996 -0.712 1 98.94 76 VAL B C 1
ATOM 1445 O O . VAL B 1 76 ? -17.8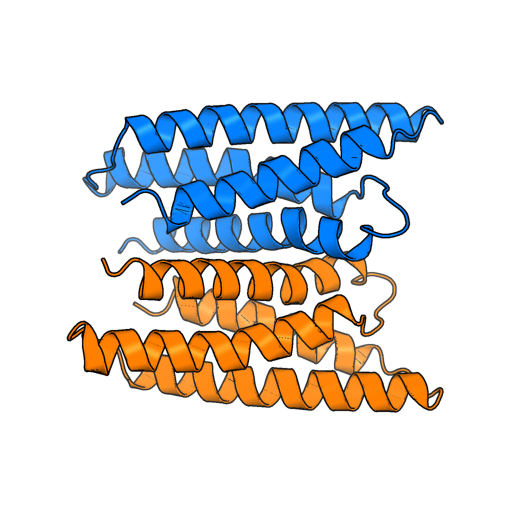59 -4.121 -1.126 1 98.94 76 VAL B O 1
ATOM 1448 N N . ILE B 1 77 ? -16.312 -2.586 -0.607 1 98.94 77 ILE B N 1
ATOM 1449 C CA . ILE B 1 77 ? -15.18 -3.389 -1.067 1 98.94 77 ILE B CA 1
ATOM 1450 C C . ILE B 1 77 ? -15.086 -4.664 -0.235 1 98.94 77 ILE B C 1
ATOM 1452 O O . ILE B 1 77 ? -14.922 -5.758 -0.782 1 98.94 77 ILE B O 1
ATOM 1456 N N . VAL B 1 78 ? -15.148 -4.562 1.065 1 98.88 78 VAL B N 1
ATOM 1457 C CA . VAL B 1 78 ? -15.031 -5.762 1.887 1 98.88 78 VAL B CA 1
ATOM 1458 C C . VAL B 1 78 ? -16.219 -6.68 1.628 1 98.88 78 VAL B C 1
ATOM 1460 O O . VAL B 1 78 ? -16.078 -7.902 1.562 1 98.88 78 VAL B O 1
ATOM 1463 N N . ALA B 1 79 ? -17.453 -6.188 1.475 1 98.94 79 ALA B N 1
ATOM 1464 C CA . ALA B 1 79 ? -18.609 -7 1.147 1 98.94 79 ALA B CA 1
ATOM 1465 C C . ALA B 1 79 ? -18.422 -7.73 -0.179 1 98.94 79 ALA B C 1
ATOM 1467 O O . ALA B 1 79 ? -18.641 -8.938 -0.267 1 98.94 79 ALA B O 1
ATOM 1468 N N . LEU B 1 80 ? -17.984 -7.023 -1.179 1 98.94 80 LEU B N 1
ATOM 1469 C CA . LEU B 1 80 ? -17.781 -7.617 -2.496 1 98.94 80 LEU B CA 1
ATOM 1470 C C . LEU B 1 80 ? -16.641 -8.641 -2.461 1 98.94 80 LEU B C 1
ATOM 1472 O O . LEU B 1 80 ? -16.719 -9.68 -3.127 1 98.94 80 LEU B O 1
ATOM 1476 N N . ALA B 1 81 ? -15.609 -8.305 -1.728 1 98.94 81 ALA B N 1
ATOM 1477 C CA . ALA B 1 81 ? -14.523 -9.266 -1.597 1 98.94 81 ALA B CA 1
ATOM 1478 C C . ALA B 1 81 ? -15.016 -10.57 -0.975 1 98.94 81 ALA B C 1
ATOM 1480 O O . ALA B 1 81 ? -14.656 -11.664 -1.434 1 98.94 81 ALA B O 1
ATOM 1481 N N . GLU B 1 82 ? -15.836 -10.453 0.073 1 98.94 82 GLU B N 1
ATOM 1482 C CA . GLU B 1 82 ? -16.375 -11.633 0.734 1 98.94 82 GLU B CA 1
ATOM 1483 C C . GLU B 1 82 ? -17.297 -12.406 -0.195 1 98.94 82 GLU B C 1
ATOM 1485 O O . GLU B 1 82 ? -17.266 -13.641 -0.227 1 98.94 82 GLU B O 1
ATOM 1490 N N . ILE B 1 83 ? -18.125 -11.727 -0.916 1 98.88 83 ILE B N 1
ATOM 1491 C CA . ILE B 1 83 ? -19.031 -12.352 -1.863 1 98.88 83 ILE B CA 1
ATOM 1492 C C . ILE B 1 83 ? -18.25 -13.078 -2.943 1 98.88 83 ILE B C 1
ATOM 1494 O O . ILE B 1 83 ? -18.562 -14.219 -3.287 1 98.88 83 ILE B O 1
ATOM 1498 N N . THR B 1 84 ? -17.25 -12.391 -3.502 1 98.88 84 THR B N 1
ATOM 1499 C CA . THR B 1 84 ? -16.406 -12.977 -4.539 1 98.88 84 THR B CA 1
ATOM 1500 C C . THR B 1 84 ? -15.711 -14.234 -4.027 1 98.88 84 THR B C 1
ATOM 1502 O O . THR B 1 84 ? -15.633 -15.242 -4.734 1 98.88 84 THR B O 1
ATOM 1505 N N . ARG B 1 85 ? -15.195 -14.141 -2.846 1 98.81 85 ARG B N 1
ATOM 1506 C CA . ARG B 1 85 ? -14.555 -15.281 -2.201 1 98.81 85 ARG B CA 1
ATOM 1507 C C . ARG B 1 85 ? -15.523 -16.438 -2.041 1 98.81 85 ARG B C 1
ATOM 1509 O O . ARG B 1 85 ? -15.18 -17.594 -2.33 1 98.81 85 ARG B O 1
ATOM 1516 N N . ALA B 1 86 ? -16.688 -16.188 -1.543 1 98.75 86 ALA B N 1
ATOM 1517 C CA . ALA B 1 86 ? -17.703 -17.219 -1.344 1 98.75 86 ALA B CA 1
ATOM 1518 C C . ALA B 1 86 ? -18.062 -17.891 -2.662 1 98.75 86 ALA B C 1
ATOM 1520 O O . ALA B 1 86 ? -18.172 -19.125 -2.725 1 98.75 86 ALA B O 1
ATOM 1521 N N . LYS B 1 87 ? -18.25 -17.062 -3.672 1 98.81 87 LYS B N 1
ATOM 1522 C CA . LYS B 1 87 ? -18.578 -17.609 -4.988 1 98.81 87 LYS B CA 1
ATOM 1523 C C . LYS B 1 87 ? -17.453 -18.5 -5.504 1 98.81 87 LYS B C 1
ATOM 1525 O O . LYS B 1 87 ? -17.703 -19.578 -6.047 1 98.81 87 LYS B O 1
ATOM 1530 N N . GLN B 1 88 ? -16.281 -18.047 -5.402 1 98.69 88 GLN B N 1
ATOM 1531 C CA . GLN B 1 88 ? -15.125 -18.812 -5.848 1 98.69 88 GLN B CA 1
ATOM 1532 C C . GLN B 1 88 ? -15.031 -20.141 -5.113 1 98.69 88 GLN B C 1
ATOM 1534 O O . GLN B 1 88 ? -14.719 -21.172 -5.719 1 98.69 88 GLN B O 1
ATOM 1539 N N . LYS B 1 89 ? -15.273 -20.156 -3.814 1 98.38 89 LYS B N 1
ATOM 1540 C CA . LYS B 1 89 ? -15.234 -21.375 -3.004 1 98.38 89 LYS B CA 1
ATOM 1541 C C . LYS B 1 89 ? -16.312 -22.359 -3.438 1 98.38 89 LYS B C 1
ATOM 1543 O O . LYS B 1 89 ? -16.156 -23.562 -3.283 1 98.38 89 LYS B O 1
ATOM 1548 N N . LYS B 1 90 ? -17.359 -21.859 -4.043 1 98.5 90 LYS B N 1
ATOM 1549 C CA . LYS B 1 90 ? -18.469 -22.688 -4.508 1 98.5 90 LYS B CA 1
ATOM 1550 C C . LYS B 1 90 ? -18.234 -23.141 -5.949 1 98.5 90 LYS B C 1
ATOM 1552 O O . LYS B 1 90 ? -19.141 -23.719 -6.57 1 98.5 90 LYS B O 1
ATOM 1557 N N . GLY B 1 91 ? -17.094 -22.734 -6.5 1 98.12 91 GLY B N 1
ATOM 1558 C CA . GLY B 1 91 ? -16.766 -23.172 -7.852 1 98.12 91 GLY B CA 1
ATOM 1559 C C . GLY B 1 91 ? -17.344 -22.25 -8.922 1 98.12 91 GLY B C 1
ATOM 1560 O O . GLY B 1 91 ? -17.547 -22.672 -10.062 1 98.12 91 GLY B O 1
ATOM 1561 N N . GLN B 1 92 ? -17.703 -21.016 -8.516 1 98.44 92 GLN B N 1
ATOM 1562 C CA . GLN B 1 92 ? -18.266 -20.047 -9.445 1 98.44 92 GLN B CA 1
ATOM 1563 C C . GLN B 1 92 ? -17.406 -18.797 -9.516 1 98.44 92 GLN B C 1
ATOM 1565 O O . GLN B 1 92 ? -17.859 -17.688 -9.219 1 98.44 92 GLN B O 1
ATOM 1570 N N . PRO B 1 93 ? -16.203 -19.016 -9.969 1 97.81 93 PRO B N 1
ATOM 1571 C CA . PRO B 1 93 ? -15.352 -17.828 -10.07 1 97.81 93 PRO B CA 1
ATOM 1572 C C . PRO B 1 93 ? -15.93 -16.75 -10.984 1 97.81 93 PRO B C 1
ATOM 1574 O O . PRO B 1 93 ? -16.594 -17.078 -11.969 1 97.81 93 PRO B O 1
ATOM 1577 N N . ASN B 1 94 ? -15.68 -15.484 -10.617 1 98 94 ASN B N 1
ATOM 1578 C CA . ASN B 1 94 ? -16.141 -14.328 -11.375 1 98 94 ASN B CA 1
ATOM 1579 C C . ASN B 1 94 ? -15.039 -13.281 -11.539 1 98 94 ASN B C 1
ATOM 1581 O O . ASN B 1 94 ? -14.906 -12.383 -10.711 1 98 94 ASN B O 1
ATOM 1585 N N . PRO B 1 95 ? -14.312 -13.344 -12.602 1 98.31 95 PRO B N 1
ATOM 1586 C CA . PRO B 1 95 ? -13.203 -12.414 -12.828 1 98.31 95 PRO B CA 1
ATOM 1587 C C . PRO B 1 95 ? -13.641 -10.953 -12.797 1 98.31 95 PRO B C 1
ATOM 1589 O O . PRO B 1 95 ? -12.875 -10.086 -12.359 1 98.31 95 PRO B O 1
ATOM 1592 N N . ASN B 1 96 ? -14.805 -10.695 -13.266 1 98.31 96 ASN B N 1
ATOM 1593 C CA . ASN B 1 96 ? -15.289 -9.32 -13.273 1 98.31 96 ASN B CA 1
ATOM 1594 C C . ASN B 1 96 ? -15.43 -8.766 -11.859 1 98.31 96 ASN B C 1
ATOM 1596 O O . ASN B 1 96 ? -15.117 -7.594 -11.609 1 98.31 96 ASN B O 1
ATOM 1600 N N . LEU B 1 97 ? -15.906 -9.547 -10.961 1 98.75 97 LEU B N 1
ATOM 1601 C CA . LEU B 1 97 ? -16.047 -9.109 -9.578 1 98.75 97 LEU B CA 1
ATOM 1602 C C . LEU B 1 97 ? -14.672 -8.844 -8.953 1 98.75 97 LEU B C 1
ATOM 1604 O O . LEU B 1 97 ? -14.531 -7.941 -8.125 1 98.75 97 LEU B O 1
ATOM 1608 N N . VAL B 1 98 ? -13.664 -9.633 -9.359 1 98.88 98 VAL B N 1
ATOM 1609 C CA . VAL B 1 98 ? -12.312 -9.406 -8.875 1 98.88 98 VAL B CA 1
ATOM 1610 C C . VAL B 1 98 ? -11.812 -8.039 -9.344 1 98.88 98 VAL B C 1
ATOM 1612 O O . VAL B 1 98 ? -11.227 -7.285 -8.562 1 98.88 98 VAL B O 1
ATOM 1615 N N . HIS B 1 99 ? -12.109 -7.691 -10.594 1 98.88 99 HIS B N 1
ATOM 1616 C CA . HIS B 1 99 ? -11.734 -6.387 -11.125 1 98.88 99 HIS B CA 1
ATOM 1617 C C . HIS B 1 99 ? -12.469 -5.266 -10.398 1 98.88 99 HIS B C 1
ATOM 1619 O O . HIS B 1 99 ? -11.914 -4.184 -10.195 1 98.88 99 HIS B O 1
ATOM 1625 N N . VAL B 1 100 ? -13.664 -5.492 -10.078 1 98.88 100 VAL B N 1
ATOM 1626 C CA . VAL B 1 100 ? -14.438 -4.48 -9.375 1 98.88 100 VAL B CA 1
ATOM 1627 C C . VAL B 1 100 ? -13.828 -4.234 -7.992 1 98.88 100 VAL B C 1
ATOM 1629 O O . VAL B 1 100 ? -13.641 -3.084 -7.586 1 98.88 100 VAL B O 1
ATOM 1632 N N . VAL B 1 101 ? -13.5 -5.32 -7.281 1 98.94 101 VAL B N 1
ATOM 1633 C CA . VAL B 1 101 ? -12.883 -5.203 -5.965 1 98.94 101 VAL B CA 1
ATOM 1634 C C . VAL B 1 101 ? -11.555 -4.453 -6.078 1 98.94 101 VAL B C 1
ATOM 1636 O O . VAL B 1 101 ? -11.32 -3.48 -5.355 1 98.94 101 VAL B O 1
ATOM 1639 N N . GLY B 1 102 ? -10.719 -4.914 -6.98 1 98.88 102 GLY B N 1
ATOM 1640 C CA . GLY B 1 102 ? -9.438 -4.262 -7.172 1 98.88 102 GLY B CA 1
ATOM 1641 C C . GLY B 1 102 ? -9.555 -2.83 -7.66 1 98.88 102 GLY B C 1
ATOM 1642 O O . GLY B 1 102 ? -8.875 -1.937 -7.156 1 98.88 102 GLY B O 1
ATOM 1643 N N . GLY B 1 103 ? -10.398 -2.639 -8.625 1 98.81 103 GLY B N 1
ATOM 1644 C CA . GLY B 1 103 ? -10.602 -1.309 -9.18 1 98.81 103 GLY B CA 1
ATOM 1645 C C . GLY B 1 103 ? -11.109 -0.305 -8.164 1 98.81 103 GLY B C 1
ATOM 1646 O O . GLY B 1 103 ? -10.594 0.812 -8.078 1 98.81 103 GLY B O 1
ATOM 1647 N N . LEU B 1 104 ? -12.133 -0.62 -7.422 1 98.94 104 LEU B N 1
ATOM 1648 C CA . LEU B 1 104 ? -12.664 0.253 -6.383 1 98.94 104 LEU B CA 1
ATOM 1649 C C . LEU B 1 104 ? -11.594 0.556 -5.332 1 98.94 104 LEU B C 1
ATOM 1651 O O . LEU B 1 104 ? -11.547 1.664 -4.797 1 98.94 104 LEU B O 1
ATOM 1655 N N . SER B 1 105 ? -10.781 -0.444 -5.02 1 98.94 105 SER B N 1
ATOM 1656 C CA . SER B 1 105 ? -9.719 -0.241 -4.039 1 98.94 105 SER B CA 1
ATOM 1657 C C . SER B 1 105 ? -8.711 0.794 -4.523 1 98.94 105 SER B C 1
ATOM 1659 O O . SER B 1 105 ? -8.227 1.611 -3.74 1 98.94 105 SER B O 1
ATOM 1661 N N . ILE B 1 106 ? -8.359 0.748 -5.766 1 98.94 106 ILE B N 1
ATOM 1662 C CA . ILE B 1 106 ? -7.461 1.74 -6.344 1 98.94 106 ILE B CA 1
ATOM 1663 C C . ILE B 1 106 ? -8.109 3.119 -6.293 1 98.94 106 ILE B C 1
ATOM 1665 O O . ILE B 1 106 ? -7.449 4.117 -6 1 98.94 106 ILE B O 1
ATOM 1669 N N . VAL B 1 107 ? -9.406 3.209 -6.562 1 98.88 107 VAL B N 1
ATOM 1670 C CA . VAL B 1 107 ? -10.148 4.461 -6.469 1 98.88 107 VAL B CA 1
ATOM 1671 C C . VAL B 1 107 ? -10.023 5.035 -5.059 1 98.88 107 VAL B C 1
ATOM 1673 O O . VAL B 1 107 ? -9.867 6.246 -4.887 1 98.88 107 VAL B O 1
ATOM 1676 N N . THR B 1 108 ? -10.07 4.168 -4.035 1 98.88 108 THR B N 1
ATOM 1677 C CA . THR B 1 108 ? -9.961 4.637 -2.656 1 98.88 108 THR B CA 1
ATOM 1678 C C . THR B 1 108 ? -8.602 5.285 -2.412 1 98.88 108 THR B C 1
ATOM 1680 O O . THR B 1 108 ? -8.492 6.23 -1.63 1 98.88 108 THR B O 1
ATOM 1683 N N . VAL B 1 109 ? -7.527 4.781 -3.057 1 98.81 109 VAL B N 1
ATOM 1684 C CA . VAL B 1 109 ? -6.207 5.395 -2.943 1 98.81 109 VAL B CA 1
ATOM 1685 C C . VAL B 1 109 ? -6.23 6.793 -3.549 1 98.81 109 VAL B C 1
ATOM 1687 O O . VAL B 1 109 ? -5.688 7.738 -2.971 1 98.81 109 VAL B O 1
ATOM 1690 N N . PHE B 1 110 ? -6.902 6.965 -4.688 1 98.69 110 PHE B N 1
ATOM 1691 C CA . PHE B 1 110 ? -7.035 8.266 -5.324 1 98.69 110 PHE B CA 1
ATOM 1692 C C . PHE B 1 110 ? -7.816 9.227 -4.434 1 98.69 110 PHE B C 1
ATOM 1694 O O . PHE B 1 110 ? -7.418 10.375 -4.246 1 98.69 110 PHE B O 1
ATOM 1701 N N . VAL B 1 111 ? -8.938 8.742 -3.885 1 98.31 111 VAL B N 1
ATOM 1702 C CA . VAL B 1 111 ? -9.742 9.562 -2.988 1 98.31 111 VAL B CA 1
ATOM 1703 C C . VAL B 1 111 ? -8.891 10.008 -1.798 1 98.31 111 VAL B C 1
ATOM 1705 O O . VAL B 1 111 ? -8.93 11.18 -1.409 1 98.31 111 VAL B O 1
ATOM 1708 N N . ALA B 1 112 ? -8.164 9.102 -1.248 1 97.56 112 ALA B N 1
ATOM 1709 C CA . ALA B 1 112 ? -7.348 9.383 -0.069 1 97.56 112 ALA B CA 1
ATOM 1710 C C . ALA B 1 112 ? -6.289 10.438 -0.376 1 97.56 112 ALA B C 1
ATOM 1712 O O . ALA B 1 112 ? -6.082 11.367 0.405 1 97.56 112 ALA B O 1
ATOM 1713 N N . ALA B 1 113 ? -5.617 10.359 -1.483 1 96.75 113 ALA B N 1
ATOM 1714 C CA . ALA B 1 113 ? -4.43 11.172 -1.72 1 96.75 113 ALA B CA 1
ATOM 1715 C C . ALA B 1 113 ? -4.773 12.438 -2.492 1 96.75 113 ALA B C 1
ATOM 1717 O O . ALA B 1 113 ? -4.098 13.461 -2.357 1 96.75 113 ALA B O 1
ATOM 1718 N N . LEU B 1 114 ? -5.875 12.461 -3.277 1 96.81 114 LEU B N 1
ATOM 1719 C CA . LEU B 1 114 ? -6.113 13.578 -4.18 1 96.81 114 LEU B CA 1
ATOM 1720 C C . LEU B 1 114 ? -7.223 14.477 -3.643 1 96.81 114 LEU B C 1
ATOM 1722 O O . LEU B 1 114 ? -7.359 15.625 -4.066 1 96.81 114 LEU B O 1
ATOM 1726 N N . TRP B 1 115 ? -8.109 13.953 -2.867 1 95.62 115 TRP B N 1
ATOM 1727 C CA . TRP B 1 115 ? -9.109 14.805 -2.221 1 95.62 115 TRP B CA 1
ATOM 1728 C C . TRP B 1 115 ? -8.516 15.508 -1.004 1 95.62 115 TRP B C 1
ATOM 1730 O O . TRP B 1 115 ? -8.312 14.891 0.043 1 95.62 115 TRP B O 1
ATOM 1740 N N . THR B 1 116 ? -8.211 16.875 -1.137 1 88.44 116 THR B N 1
ATOM 1741 C CA . THR B 1 116 ? -7.523 17.609 -0.084 1 88.44 116 THR B CA 1
ATOM 1742 C C . THR B 1 116 ? -8.375 18.781 0.393 1 88.44 116 THR B C 1
ATOM 1744 O O . THR B 1 116 ? -9.234 19.281 -0.342 1 88.44 116 THR B O 1
#

Secondary structure (DSSP, 8-state):
--HHHHHHHHHHHHHHIIIIIHHHHTTTS----HHHHHHHHHHHHHHHHHHHIIIIIS-----HHHHHHHHHHHHHHHHHHHHHHHHHHTT---HHHHHHHHHHHHHHHHHHHH--/--HHHHHHHHHHHHHHIIIIIHHHHTTTS----HHHHHHHHHHHHHHHHHHHHHHHTS-----HHHHHHHHHHHHHHHHHHHHHHHHHHTT---HHHHHHHHHHHHHHHHHHHH--

Sequence (232 aa):
MSVLYNVFVVIHLLGMAALVGSYFTVLKAPSITEVMVWGARMQFVSGLIIVGLGEGALDKNYIHAKIAVKLVLSLVIVALAEITRAKQKKGQPNPNLVHVVGGLSIVTVFVAALWTMSVLYNVFVVIHLLGMAALVGSYFTVLKAPSITEVMVWGARMQFVSGLIIVGLGEGALDKNYIHAKIAVKLVLSLVIVALAEITRAKQKKGQPNPNLVHVVGGLSIVTVFVAALWT

Organism: Rhodococcus erythropolis (NCBI:txid1833)